Protein AF-A0A3R6M800-F1 (afdb_monomer)

Solvent-accessible surface area (backbone atoms only — not comparable to full-atom values): 11075 Å² total; per-residue (Å²): 132,86,79,85,55,36,30,32,67,35,56,54,91,76,93,76,74,63,44,36,55,72,93,73,75,62,90,79,38,65,80,78,71,42,32,39,72,22,9,75,43,72,65,32,30,38,60,70,35,80,55,33,39,51,25,45,52,44,28,51,75,70,73,41,84,32,56,39,41,34,35,42,47,41,56,89,41,67,43,50,31,83,76,38,43,89,40,28,82,58,20,75,84,31,50,29,26,34,35,58,39,57,55,81,41,77,46,78,48,34,25,36,62,40,79,71,39,73,50,63,55,101,87,52,71,65,34,58,80,44,60,46,74,46,78,46,72,92,81,54,58,64,59,52,55,36,58,76,70,63,51,87,63,51,65,64,51,50,52,50,39,70,72,66,35,48,37,57,46,41,64,74,40,42,70,61,53,50,53,56,50,54,55,51,50,55,52,53,53,49,52,70,75,74,110

Mean predicted aligned error: 5.18 Å

Radius of gyration: 18.48 Å; Cα contacts (8 Å, |Δi|>4): 322; chains: 1; bounding box: 51×35×54 Å

Foldseek 3Di:
DDDQWWKAKALADDPFDFFAQDPDADPQAARPAGWGKTARDPQLNQQRDVLRLVLCVLCVLLVHFDKMKIKTFAADDKAWLVNCCNRHVCCVVSRIITRRGGTPDIDIWMWGWAPWDWDDDPPGDIHGPDTDTHTDPDDRPLVRLCVSVVPPCSPVSVVVCVVQPSSRCSNVCSVVSSVSVVVVVVVVVVVVVPD

pLDDT: mean 91.77, std 9.76, range [41.06, 98.31]

Structure (mmCIF, N/CA/C/O backbone):
data_AF-A0A3R6M800-F1
#
_entry.id   AF-A0A3R6M800-F1
#
loop_
_atom_site.group_PDB
_atom_site.id
_atom_site.type_symbol
_atom_site.label_atom_id
_atom_site.label_alt_id
_atom_site.label_comp_id
_atom_site.label_asym_id
_atom_site.label_entity_id
_atom_site.label_seq_id
_atom_site.pdbx_PDB_ins_code
_atom_site.Cartn_x
_atom_site.Cartn_y
_atom_site.Cartn_z
_atom_site.occupancy
_atom_site.B_iso_or_equiv
_atom_site.auth_seq_id
_atom_site.auth_comp_id
_atom_site.auth_asym_id
_atom_site.auth_atom_id
_atom_site.pdbx_PDB_model_num
ATOM 1 N N . MET A 1 1 ? 15.137 -22.829 -10.183 1.00 41.06 1 MET A N 1
ATOM 2 C CA . MET A 1 1 ? 15.224 -21.427 -9.716 1.00 41.06 1 MET A CA 1
ATOM 3 C C . MET A 1 1 ? 13.840 -21.015 -9.240 1.00 41.06 1 MET A C 1
ATOM 5 O O . MET A 1 1 ? 12.880 -21.340 -9.927 1.00 41.06 1 MET A O 1
ATOM 9 N N . ALA A 1 2 ? 13.704 -20.403 -8.062 1.00 51.28 2 ALA A N 1
ATOM 10 C CA . ALA A 1 2 ? 12.399 -19.924 -7.603 1.00 51.28 2 ALA A CA 1
ATOM 11 C C . ALA A 1 2 ? 11.941 -18.764 -8.502 1.00 51.28 2 ALA A C 1
ATOM 13 O O . ALA A 1 2 ? 12.718 -17.849 -8.759 1.00 51.28 2 ALA A O 1
ATOM 14 N N . GLN A 1 3 ? 10.707 -18.812 -9.001 1.00 66.94 3 GLN A N 1
ATOM 15 C CA . GLN A 1 3 ? 10.138 -17.726 -9.797 1.00 66.94 3 GLN A CA 1
ATOM 16 C C . GLN A 1 3 ? 10.007 -16.469 -8.924 1.00 66.94 3 GLN A C 1
ATOM 18 O O . GLN A 1 3 ? 9.354 -16.510 -7.876 1.00 66.94 3 GLN A O 1
ATOM 23 N N . THR A 1 4 ? 10.630 -15.362 -9.340 1.00 76.50 4 THR A N 1
ATOM 24 C CA . THR A 1 4 ? 10.494 -14.062 -8.668 1.00 76.50 4 THR A CA 1
ATOM 25 C C . THR A 1 4 ? 9.028 -13.647 -8.660 1.00 76.50 4 THR A C 1
ATOM 27 O O . THR A 1 4 ? 8.356 -13.678 -9.691 1.00 76.50 4 THR A O 1
ATOM 30 N N . LYS A 1 5 ? 8.517 -13.283 -7.482 1.00 88.31 5 LYS A N 1
ATOM 31 C CA . LYS A 1 5 ? 7.137 -12.821 -7.308 1.00 88.31 5 LYS A CA 1
ATOM 32 C C . LYS A 1 5 ? 7.109 -11.303 -7.426 1.00 88.31 5 LYS A C 1
ATOM 34 O O . LYS A 1 5 ? 7.906 -10.645 -6.770 1.00 88.31 5 LYS A O 1
ATOM 39 N N . TYR A 1 6 ? 6.171 -10.772 -8.202 1.00 96.31 6 TYR A N 1
ATOM 40 C CA . TYR A 1 6 ? 5.887 -9.341 -8.268 1.00 96.31 6 TYR A CA 1
ATOM 41 C C . TYR A 1 6 ? 4.559 -9.082 -7.577 1.00 96.31 6 TYR A C 1
ATOM 43 O O . TYR A 1 6 ? 3.513 -9.542 -8.032 1.00 96.31 6 TYR A O 1
ATOM 51 N N . ILE A 1 7 ? 4.626 -8.421 -6.430 1.00 97.94 7 ILE A N 1
ATOM 52 C CA . ILE A 1 7 ? 3.504 -8.202 -5.530 1.00 97.94 7 ILE A CA 1
ATOM 53 C C . ILE A 1 7 ? 3.209 -6.709 -5.512 1.00 97.94 7 ILE A C 1
ATOM 55 O O . ILE A 1 7 ? 4.090 -5.911 -5.213 1.00 97.94 7 ILE A O 1
ATOM 59 N N . HIS A 1 8 ? 1.970 -6.341 -5.803 1.00 97.88 8 HIS A N 1
ATOM 60 C CA . HIS A 1 8 ? 1.425 -5.026 -5.483 1.00 97.88 8 HIS A CA 1
ATOM 61 C C . HIS A 1 8 ? 0.526 -5.156 -4.255 1.00 97.88 8 HIS A C 1
ATOM 63 O O . HIS A 1 8 ? -0.187 -6.152 -4.131 1.00 97.88 8 HIS A O 1
ATOM 69 N N . VAL A 1 9 ? 0.515 -4.168 -3.365 1.00 97.69 9 VAL A N 1
ATOM 70 C CA . VAL A 1 9 ? -0.382 -4.164 -2.202 1.00 97.69 9 VAL A CA 1
ATOM 71 C C . VAL A 1 9 ? -1.250 -2.919 -2.189 1.00 97.69 9 VAL A C 1
ATOM 73 O O . VAL A 1 9 ? -0.827 -1.856 -2.633 1.00 97.69 9 VAL A O 1
ATOM 76 N N . SER A 1 10 ? -2.466 -3.059 -1.673 1.00 97.12 10 SER A N 1
ATOM 77 C CA . SER A 1 10 ? -3.418 -1.963 -1.518 1.00 97.12 10 SER A CA 1
ATOM 78 C C . SER A 1 10 ? -4.323 -2.215 -0.312 1.00 97.12 10 SER A C 1
ATOM 80 O O . SER A 1 10 ? -4.607 -3.368 0.022 1.00 97.12 10 SER A O 1
ATOM 82 N N . PHE A 1 11 ? -4.808 -1.145 0.319 1.00 97.44 11 PHE A N 1
ATOM 83 C CA . PHE A 1 11 ? -5.925 -1.221 1.271 1.00 97.44 11 PHE A CA 1
ATOM 84 C C . PHE A 1 11 ? -7.291 -1.137 0.589 1.00 97.44 11 PHE A C 1
ATOM 86 O O . PHE A 1 11 ? -8.294 -1.502 1.194 1.00 97.44 11 PHE A O 1
ATOM 93 N N . ASP A 1 12 ? -7.325 -0.672 -0.658 1.00 96.12 12 ASP A N 1
ATOM 94 C CA . ASP A 1 12 ? -8.504 -0.668 -1.515 1.00 96.12 12 ASP A CA 1
ATOM 95 C C . ASP A 1 12 ? -8.540 -1.939 -2.379 1.00 96.12 12 ASP A C 1
ATOM 97 O O . ASP A 1 12 ? -7.499 -2.418 -2.857 1.00 96.12 12 ASP A O 1
ATOM 101 N N . VAL A 1 13 ? -9.740 -2.462 -2.635 1.00 95.50 13 VAL A N 1
ATOM 102 C CA . VAL A 1 13 ? -9.954 -3.468 -3.682 1.00 95.50 13 VAL A CA 1
ATOM 103 C C . VAL A 1 13 ? -9.747 -2.812 -5.051 1.00 95.50 13 VAL A C 1
ATOM 105 O O . VAL A 1 13 ? -10.320 -1.765 -5.341 1.00 95.50 13 VAL A O 1
ATOM 108 N N . VAL A 1 14 ? -8.903 -3.419 -5.887 1.00 94.69 14 VAL A N 1
ATOM 109 C CA . VAL A 1 14 ? -8.531 -2.910 -7.210 1.00 94.69 14 VAL A CA 1
ATOM 110 C C . VAL A 1 14 ? -9.053 -3.866 -8.272 1.00 94.69 14 VAL A C 1
ATOM 112 O O . VAL A 1 14 ? -8.595 -5.004 -8.365 1.00 94.69 14 VAL A O 1
ATOM 115 N N . ASP A 1 15 ? -9.984 -3.379 -9.091 1.00 90.69 15 ASP A N 1
ATOM 116 C CA . ASP A 1 15 ? -10.624 -4.185 -10.137 1.00 90.69 15 ASP A CA 1
ATOM 117 C C . ASP A 1 15 ? -9.738 -4.340 -11.377 1.00 90.69 15 ASP A C 1
ATOM 119 O O . ASP A 1 15 ? -9.714 -5.388 -12.018 1.00 90.69 15 ASP A O 1
ATOM 123 N N . THR A 1 16 ? -8.992 -3.288 -11.728 1.00 93.00 16 THR A N 1
ATOM 124 C CA . THR A 1 16 ? -8.179 -3.255 -12.949 1.00 93.00 16 THR A CA 1
ATOM 125 C C . THR A 1 16 ? -6.805 -2.665 -12.692 1.00 93.00 16 THR A C 1
ATOM 127 O O . THR A 1 16 ? -6.684 -1.578 -12.119 1.00 93.00 16 THR A O 1
ATOM 130 N N . PHE A 1 17 ? -5.778 -3.329 -13.214 1.00 96.44 17 PHE A N 1
ATOM 131 C CA . PHE A 1 17 ? -4.403 -2.853 -13.175 1.00 96.44 17 PHE A CA 1
ATOM 132 C C . PHE A 1 17 ? -3.977 -2.327 -14.537 1.00 96.44 17 PHE A C 1
ATOM 134 O O . PHE A 1 17 ? -3.952 -3.057 -15.524 1.00 96.44 17 PHE A O 1
ATOM 141 N N . LYS A 1 18 ? -3.601 -1.050 -14.572 1.00 96.38 18 LYS A N 1
ATOM 142 C CA . LYS A 1 18 ? -2.925 -0.436 -15.711 1.00 96.38 18 LYS A CA 1
ATOM 143 C C . LYS A 1 18 ? -1.787 0.454 -15.213 1.00 96.38 18 LYS A C 1
ATOM 145 O O . LYS A 1 18 ? -1.995 1.175 -14.230 1.00 9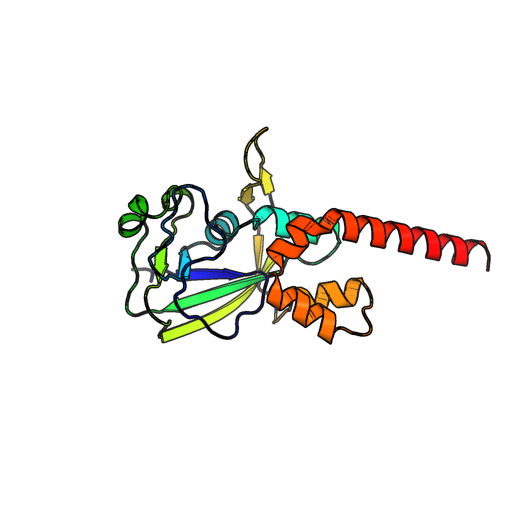6.38 18 LYS A O 1
ATOM 150 N N . PRO A 1 19 ? -0.616 0.427 -15.868 1.00 97.19 19 PRO A N 1
ATOM 151 C CA . PRO A 1 19 ? 0.458 1.366 -15.584 1.00 97.19 19 PRO A CA 1
ATOM 152 C C . PRO A 1 19 ? -0.045 2.809 -15.638 1.00 97.19 19 PRO A C 1
ATOM 154 O O . PRO A 1 19 ? -0.762 3.205 -16.558 1.00 97.19 19 PRO A O 1
ATOM 157 N N . ARG A 1 20 ? 0.297 3.589 -14.614 1.00 96.25 20 ARG A N 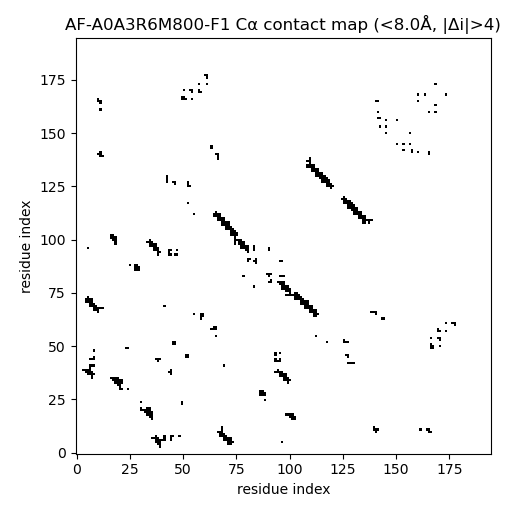1
ATOM 158 C CA . ARG A 1 20 ? -0.096 4.995 -14.475 1.00 96.25 20 ARG A CA 1
ATOM 159 C C . ARG A 1 20 ? 1.034 5.780 -13.831 1.00 96.25 20 ARG A C 1
ATOM 161 O O . ARG A 1 20 ? 1.830 5.209 -13.094 1.00 96.25 20 ARG A O 1
ATOM 168 N N . VAL A 1 21 ? 1.093 7.083 -14.072 1.00 95.44 21 VAL A N 1
ATOM 169 C CA . VAL A 1 21 ? 1.944 7.949 -13.251 1.00 95.44 21 VAL A CA 1
ATOM 170 C C . VAL A 1 21 ? 1.324 7.993 -11.843 1.00 95.44 21 VAL A C 1
ATOM 172 O O . VAL A 1 21 ? 0.138 8.339 -11.729 1.00 95.44 21 VAL A O 1
ATOM 175 N N . PRO A 1 22 ? 2.041 7.585 -10.775 1.00 90.56 22 PRO A N 1
ATOM 176 C CA . PRO A 1 22 ? 1.514 7.633 -9.412 1.00 90.56 22 PRO A CA 1
ATOM 177 C C . PRO A 1 22 ? 1.120 9.061 -9.040 1.00 90.56 22 PRO A C 1
ATOM 179 O O . PRO A 1 22 ? 1.820 9.995 -9.399 1.00 90.56 22 PRO A O 1
ATOM 182 N N . LYS A 1 23 ? 0.004 9.263 -8.331 1.00 87.31 23 LYS A N 1
ATOM 183 C CA . LYS A 1 23 ? -0.442 10.614 -7.924 1.00 87.31 23 LYS A CA 1
ATOM 184 C C . LYS A 1 23 ? 0.266 11.137 -6.675 1.00 87.31 23 LYS A C 1
ATOM 186 O O . LYS A 1 23 ? 0.368 12.345 -6.504 1.00 87.31 23 LYS A O 1
ATOM 191 N N . SER A 1 24 ? 0.700 10.220 -5.819 1.00 84.94 24 SER A N 1
ATOM 192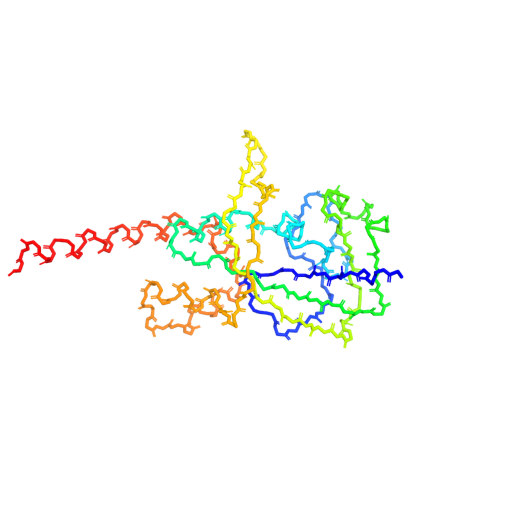 C CA . SER A 1 24 ? 1.497 10.485 -4.626 1.00 84.94 24 SER A CA 1
ATOM 193 C C . SER A 1 24 ? 2.854 9.840 -4.851 1.00 84.94 24 SER A C 1
ATOM 195 O O . SER A 1 24 ? 2.891 8.687 -5.280 1.00 84.94 24 SER A O 1
ATOM 197 N N . ARG A 1 25 ? 3.917 10.599 -4.611 1.00 87.88 25 ARG A N 1
ATOM 198 C CA . ARG A 1 25 ? 5.306 10.243 -4.897 1.00 87.88 25 ARG A CA 1
ATOM 199 C C . ARG A 1 25 ? 6.197 10.864 -3.832 1.00 87.88 25 ARG A C 1
ATOM 201 O O . ARG A 1 25 ? 5.806 11.885 -3.254 1.00 87.88 25 ARG A O 1
ATOM 208 N N . ILE A 1 26 ? 7.357 10.273 -3.582 1.00 86.62 26 ILE A N 1
ATOM 209 C CA . ILE A 1 26 ? 8.370 10.926 -2.747 1.00 86.62 26 ILE A CA 1
ATOM 210 C C . ILE A 1 26 ? 9.069 12.040 -3.533 1.00 86.62 26 ILE A C 1
ATOM 212 O O . ILE A 1 26 ? 9.033 12.081 -4.765 1.00 86.62 26 ILE A O 1
ATOM 216 N N . GLU A 1 27 ? 9.695 12.974 -2.822 1.00 88.75 27 GLU A N 1
ATOM 217 C CA . GLU A 1 27 ? 10.511 14.005 -3.462 1.00 88.75 27 GLU A CA 1
ATOM 218 C C . GLU A 1 27 ? 11.655 13.357 -4.259 1.00 88.75 27 GLU A C 1
ATOM 220 O O . GLU A 1 27 ? 12.348 12.474 -3.757 1.00 88.75 27 GLU A O 1
ATOM 225 N N . GLY A 1 28 ? 11.831 13.781 -5.513 1.00 90.38 28 GLY A N 1
ATOM 226 C CA . GLY A 1 28 ? 12.843 13.235 -6.423 1.00 90.38 28 GLY A CA 1
ATOM 227 C C . GLY A 1 28 ? 12.438 11.959 -7.170 1.00 90.38 28 GLY A C 1
ATOM 228 O O . GLY A 1 28 ? 13.212 11.485 -7.996 1.00 90.38 28 GLY A O 1
ATOM 229 N N . GLU A 1 29 ? 11.247 11.407 -6.927 1.00 92.19 29 GLU A N 1
ATOM 230 C CA . GLU A 1 29 ? 10.709 10.298 -7.722 1.00 92.19 29 GLU A CA 1
ATOM 231 C C . GLU A 1 29 ? 10.185 10.788 -9.084 1.00 92.19 29 GLU A C 1
ATOM 233 O O . GLU A 1 29 ? 9.476 11.795 -9.161 1.00 92.19 29 GLU A O 1
ATOM 238 N N . ASP A 1 30 ? 10.485 10.045 -10.155 1.00 94.56 30 ASP A N 1
ATOM 239 C CA . ASP A 1 30 ? 10.044 10.342 -11.521 1.00 94.56 30 ASP A CA 1
ATOM 240 C C . ASP A 1 30 ? 8.523 10.528 -11.602 1.00 94.56 30 ASP A C 1
ATOM 242 O O . ASP A 1 30 ? 7.743 9.712 -11.106 1.00 94.56 30 ASP A O 1
ATOM 246 N N . ASP A 1 31 ? 8.077 11.565 -12.300 1.00 94.88 31 ASP A N 1
ATOM 247 C CA . ASP A 1 31 ? 6.665 11.897 -12.456 1.00 94.88 31 ASP A CA 1
ATOM 248 C C . ASP A 1 31 ? 6.153 11.769 -13.894 1.00 94.88 31 ASP A C 1
ATOM 250 O O . ASP A 1 31 ? 5.046 12.217 -14.199 1.00 94.88 31 ASP A O 1
ATOM 254 N N . THR A 1 32 ? 6.912 11.107 -14.769 1.00 96.25 32 THR A N 1
ATOM 255 C CA . THR A 1 32 ? 6.592 11.032 -16.200 1.00 96.25 32 THR A CA 1
ATOM 256 C C . THR A 1 32 ? 6.277 9.618 -16.676 1.00 96.25 32 THR A C 1
ATOM 258 O O . THR A 1 32 ? 5.444 9.433 -17.566 1.00 96.25 32 THR A O 1
ATOM 261 N N . ILE A 1 33 ? 6.877 8.593 -16.070 1.00 97.06 33 ILE A N 1
ATOM 262 C CA . ILE A 1 33 ? 6.889 7.233 -16.601 1.00 97.06 33 ILE A CA 1
ATOM 263 C C . ILE A 1 33 ? 5.746 6.404 -15.966 1.00 97.06 33 ILE A C 1
ATOM 265 O O . ILE A 1 33 ? 5.796 6.117 -14.770 1.00 97.06 33 ILE A O 1
ATOM 269 N N . PRO A 1 34 ? 4.716 5.928 -16.706 1.00 97.62 34 PRO A N 1
ATOM 270 C CA . PRO A 1 34 ? 3.552 5.252 -16.105 1.00 97.62 34 PRO A CA 1
ATOM 271 C C . PRO A 1 34 ? 3.851 3.826 -15.630 1.00 97.62 34 PRO A C 1
ATOM 273 O O . PRO A 1 34 ? 4.170 3.005 -16.476 1.00 97.62 34 PRO A O 1
ATOM 276 N N . ARG A 1 35 ? 3.725 3.489 -14.339 1.00 97.19 35 ARG A N 1
ATOM 277 C CA . ARG A 1 35 ? 4.073 2.160 -13.780 1.00 97.19 35 ARG A CA 1
ATOM 278 C C . ARG A 1 35 ? 3.002 1.573 -12.861 1.00 97.19 35 ARG A C 1
ATOM 280 O O . ARG A 1 35 ? 2.056 2.253 -12.464 1.00 97.19 35 ARG A O 1
ATOM 287 N N . ILE A 1 36 ? 3.175 0.302 -12.510 1.00 97.31 36 ILE A N 1
ATOM 288 C CA . ILE A 1 36 ? 2.642 -0.292 -11.280 1.00 97.31 36 ILE A CA 1
ATOM 289 C C . ILE A 1 36 ? 3.847 -0.673 -10.416 1.00 97.31 36 ILE A C 1
ATOM 291 O O . ILE A 1 36 ? 4.677 -1.480 -10.840 1.00 97.31 36 ILE A O 1
ATOM 295 N N . CYS A 1 37 ? 3.939 -0.085 -9.225 1.00 96.56 37 CYS A N 1
ATOM 296 C CA . CYS A 1 37 ? 4.988 -0.387 -8.255 1.00 96.56 37 CYS A CA 1
ATOM 297 C C . CYS A 1 37 ? 4.723 -1.755 -7.621 1.00 96.56 37 CYS A C 1
ATOM 299 O O . CYS A 1 37 ? 3.611 -2.026 -7.148 1.00 96.56 37 CYS A O 1
ATOM 301 N N . VAL A 1 38 ? 5.737 -2.614 -7.639 1.00 97.25 38 VAL A N 1
ATOM 302 C CA . VAL A 1 38 ? 5.700 -3.972 -7.094 1.00 97.25 38 VAL A CA 1
ATOM 303 C C . VAL A 1 38 ? 6.984 -4.271 -6.327 1.00 97.25 38 VAL A C 1
ATOM 305 O O . VAL A 1 38 ? 8.021 -3.679 -6.595 1.00 97.25 38 VAL A O 1
ATOM 308 N N . SER A 1 39 ? 6.943 -5.232 -5.413 1.00 97.19 39 SER A N 1
ATOM 309 C CA . SER A 1 39 ? 8.140 -5.811 -4.789 1.00 97.19 39 SER A CA 1
ATOM 310 C C . SER A 1 39 ? 7.943 -7.319 -4.594 1.00 97.19 39 SER A C 1
ATOM 312 O O . SER A 1 39 ? 6.885 -7.867 -4.907 1.00 97.19 39 SER A O 1
ATOM 314 N N . ASN A 1 40 ? 8.961 -8.032 -4.120 1.00 95.56 40 ASN A N 1
ATOM 315 C CA . ASN A 1 40 ? 8.900 -9.480 -3.899 1.00 95.56 40 ASN A CA 1
ATOM 316 C C . ASN A 1 40 ? 8.449 -9.873 -2.481 1.00 95.56 40 ASN A C 1
ATOM 318 O O . ASN A 1 40 ? 8.210 -11.057 -2.214 1.00 95.56 40 ASN A O 1
ATOM 322 N N . ARG A 1 41 ? 8.285 -8.894 -1.582 1.00 96.00 41 ARG A N 1
ATOM 323 C CA . ARG A 1 41 ? 7.860 -9.079 -0.188 1.00 96.00 41 ARG A CA 1
ATOM 324 C C . ARG A 1 41 ? 6.729 -8.117 0.161 1.00 96.00 41 ARG A C 1
ATOM 326 O O . ARG A 1 41 ? 6.829 -6.919 -0.076 1.00 96.00 41 ARG A O 1
ATOM 333 N N . ILE A 1 42 ? 5.675 -8.638 0.797 1.00 97.50 42 ILE A N 1
ATOM 334 C CA . ILE A 1 42 ? 4.518 -7.835 1.245 1.00 97.50 42 ILE A CA 1
ATOM 335 C C . ILE A 1 42 ? 4.966 -6.718 2.198 1.00 97.50 42 ILE A C 1
ATOM 337 O O . ILE A 1 42 ? 4.505 -5.592 2.062 1.00 97.50 42 ILE A O 1
ATOM 341 N N . LEU A 1 43 ? 5.886 -7.018 3.122 1.00 97.25 43 LEU A N 1
ATOM 342 C CA . LEU A 1 43 ? 6.443 -6.039 4.060 1.00 97.25 43 LEU A CA 1
ATOM 343 C C . LEU A 1 43 ? 7.053 -4.830 3.337 1.00 97.25 43 LEU A C 1
ATOM 345 O O . LEU A 1 43 ? 6.791 -3.689 3.707 1.00 97.25 43 LEU A O 1
ATOM 349 N N . ASP A 1 44 ? 7.831 -5.089 2.289 1.00 97.06 44 ASP A N 1
ATOM 350 C CA . ASP A 1 44 ? 8.510 -4.038 1.538 1.00 97.06 44 ASP A CA 1
ATOM 351 C C . ASP A 1 44 ? 7.498 -3.238 0.703 1.00 97.06 44 ASP A C 1
ATOM 353 O O . ASP A 1 44 ? 7.545 -2.012 0.690 1.00 97.06 44 ASP A O 1
ATOM 357 N N . CYS A 1 45 ? 6.491 -3.910 0.129 1.00 97.25 45 CYS A N 1
ATOM 358 C CA . CYS A 1 45 ? 5.377 -3.237 -0.545 1.00 97.25 45 CYS A CA 1
ATOM 359 C C . CYS A 1 45 ? 4.605 -2.298 0.400 1.00 97.25 45 CYS A C 1
ATOM 361 O O . CYS A 1 45 ? 4.202 -1.213 -0.003 1.00 97.25 45 CYS A O 1
ATOM 363 N N . VAL A 1 46 ? 4.375 -2.715 1.652 1.00 97.38 46 VAL A N 1
ATOM 364 C CA . VAL A 1 46 ? 3.679 -1.893 2.655 1.00 97.38 46 VAL A CA 1
ATOM 365 C C . VAL A 1 46 ? 4.498 -0.658 3.012 1.00 97.38 46 VAL A C 1
ATOM 367 O O . VAL A 1 46 ? 3.924 0.419 3.118 1.00 97.38 46 VAL A O 1
ATOM 370 N N . ASN A 1 47 ? 5.814 -0.795 3.186 1.00 95.50 47 ASN A N 1
ATOM 371 C CA . ASN A 1 47 ? 6.679 0.336 3.523 1.00 95.50 47 ASN A CA 1
ATOM 372 C C . ASN A 1 47 ? 6.883 1.315 2.355 1.00 95.50 47 ASN A C 1
ATOM 374 O O . ASN A 1 47 ? 7.027 2.505 2.608 1.00 95.50 47 ASN A O 1
ATOM 378 N N . ALA A 1 48 ? 6.868 0.835 1.108 1.00 92.19 48 ALA A N 1
ATOM 379 C CA . ALA A 1 48 ? 6.926 1.686 -0.086 1.00 92.19 48 ALA A CA 1
ATOM 380 C C . ALA A 1 48 ? 5.585 2.384 -0.394 1.00 92.19 48 ALA A C 1
ATOM 382 O O . ALA A 1 48 ? 5.531 3.370 -1.125 1.00 92.19 48 ALA A O 1
ATOM 383 N N . MET A 1 49 ? 4.470 1.875 0.139 1.00 92.12 49 MET A N 1
ATOM 384 C CA . MET A 1 49 ? 3.155 2.472 -0.076 1.00 92.12 49 MET A CA 1
ATOM 385 C C . MET A 1 49 ? 3.012 3.785 0.717 1.00 92.12 49 MET A C 1
ATOM 387 O O . MET A 1 49 ? 3.270 3.797 1.924 1.00 92.12 49 MET A O 1
ATOM 391 N N . PRO A 1 50 ? 2.499 4.868 0.098 1.00 89.31 50 PRO A N 1
ATOM 392 C CA . PRO A 1 50 ? 2.215 6.110 0.809 1.00 89.31 50 PRO A CA 1
ATOM 393 C C . PRO A 1 50 ? 1.315 5.883 2.030 1.00 89.31 50 PRO A C 1
ATOM 395 O O . PRO A 1 50 ? 0.205 5.361 1.900 1.00 89.31 50 PRO A O 1
ATOM 398 N N . SER A 1 51 ? 1.800 6.291 3.207 1.00 92.44 51 SER A N 1
ATOM 399 C CA . SER A 1 51 ? 1.118 6.135 4.502 1.00 92.44 51 SER A CA 1
ATOM 400 C C . SER A 1 51 ? 0.775 4.682 4.872 1.00 92.44 51 SER A C 1
ATOM 402 O O . SER A 1 51 ? -0.198 4.430 5.592 1.00 92.44 51 SER A O 1
ATOM 404 N N . GLY A 1 52 ? 1.516 3.704 4.341 1.00 96.06 52 GLY A N 1
ATOM 405 C CA . GLY A 1 52 ? 1.228 2.284 4.522 1.00 96.06 52 GLY A CA 1
ATOM 406 C C . GLY A 1 52 ? 1.263 1.835 5.986 1.00 96.06 52 GLY A C 1
ATOM 407 O O . GLY A 1 52 ? 0.231 1.386 6.499 1.00 96.06 52 GLY A O 1
ATOM 408 N N . PRO A 1 53 ? 2.406 1.970 6.685 1.00 97.06 53 PRO A N 1
ATOM 409 C CA . PRO A 1 53 ? 2.516 1.631 8.102 1.00 97.06 53 PRO A CA 1
ATOM 410 C C . PRO A 1 53 ? 1.525 2.404 8.981 1.00 97.06 53 PRO A C 1
ATOM 412 O O . PRO A 1 53 ? 0.896 1.815 9.861 1.00 97.06 53 PRO A O 1
ATOM 415 N N . GLU A 1 54 ? 1.323 3.696 8.716 1.00 97.06 54 GLU A N 1
ATOM 416 C CA . GLU A 1 54 ? 0.403 4.545 9.477 1.00 97.06 54 GLU A CA 1
ATOM 417 C C . GLU A 1 54 ? -1.051 4.101 9.320 1.00 97.06 54 GLU A C 1
ATOM 419 O O . GLU A 1 54 ? -1.815 4.135 10.283 1.00 97.06 54 GLU A O 1
ATOM 424 N N . THR A 1 55 ? -1.434 3.624 8.134 1.00 97.88 55 THR A N 1
ATOM 425 C CA . THR A 1 55 ? -2.774 3.077 7.899 1.00 97.88 55 THR A CA 1
ATOM 426 C C . THR A 1 55 ? -3.003 1.809 8.718 1.00 97.88 55 THR A C 1
ATOM 428 O O . THR A 1 55 ? -4.059 1.674 9.333 1.00 97.88 55 THR A O 1
ATOM 431 N N . ILE A 1 56 ? -2.018 0.904 8.795 1.00 98.31 56 ILE A N 1
ATOM 432 C CA . ILE A 1 56 ? -2.116 -0.303 9.639 1.00 98.31 56 ILE A CA 1
ATOM 433 C C . ILE A 1 56 ? -2.297 0.101 11.102 1.00 98.31 56 ILE A C 1
ATOM 435 O O . ILE A 1 56 ? -3.198 -0.411 11.766 1.00 98.31 56 ILE A O 1
ATOM 439 N N . GLN A 1 57 ? -1.478 1.037 11.589 1.00 97.12 57 GLN A N 1
ATOM 440 C CA . GLN A 1 57 ? -1.564 1.526 12.962 1.00 97.12 57 GLN A CA 1
ATOM 441 C C . GLN A 1 57 ? -2.938 2.153 13.252 1.00 97.12 57 GLN A C 1
ATOM 443 O O . GLN A 1 57 ? -3.561 1.816 14.257 1.00 97.12 57 GLN A O 1
ATOM 448 N N . ALA A 1 58 ? -3.448 2.997 12.351 1.00 97.50 58 ALA A N 1
ATOM 449 C CA . ALA A 1 58 ? -4.758 3.627 12.492 1.00 97.50 58 ALA A CA 1
ATOM 450 C C . ALA A 1 58 ? -5.898 2.596 12.521 1.00 97.50 58 ALA A C 1
ATOM 452 O O . ALA A 1 58 ? -6.805 2.694 13.344 1.00 97.50 58 ALA A O 1
ATOM 453 N N . MET A 1 59 ? -5.843 1.571 11.665 1.00 97.75 59 MET A N 1
ATOM 454 C CA . MET A 1 59 ? -6.827 0.485 11.683 1.00 97.75 59 MET A CA 1
ATOM 455 C C . MET A 1 59 ? -6.820 -0.258 13.024 1.00 97.75 59 MET A C 1
ATOM 457 O O . MET A 1 59 ? -7.888 -0.502 13.577 1.00 97.75 59 MET A O 1
ATOM 461 N N . GLN A 1 60 ? -5.639 -0.562 13.576 1.00 95.88 60 GLN A N 1
ATOM 462 C CA . GLN A 1 60 ? -5.534 -1.214 14.885 1.00 95.88 60 GLN A CA 1
ATOM 463 C C . GLN A 1 60 ? -6.091 -0.350 16.019 1.00 95.88 60 GLN A C 1
ATOM 465 O O . GLN A 1 60 ? -6.796 -0.871 16.879 1.00 95.88 60 GLN A O 1
ATOM 470 N N . GLN A 1 61 ? -5.813 0.955 16.005 1.00 95.81 61 GLN A N 1
ATOM 471 C CA . GLN A 1 61 ? -6.334 1.901 16.999 1.00 95.81 61 GLN A CA 1
ATOM 472 C C . GLN A 1 61 ? -7.865 1.995 16.962 1.00 95.81 61 GLN A C 1
ATOM 474 O O . GLN A 1 61 ? -8.494 2.106 18.006 1.00 95.81 61 GLN A O 1
ATOM 479 N N . LEU A 1 62 ? -8.467 1.877 15.776 1.00 96.25 62 LEU A N 1
ATOM 480 C CA . LEU A 1 62 ? -9.923 1.858 15.591 1.00 96.25 62 LEU A CA 1
ATOM 481 C C . LEU A 1 62 ? -10.564 0.483 15.858 1.00 96.25 62 LEU A C 1
ATOM 483 O O . LEU A 1 62 ? -11.760 0.312 15.632 1.00 96.25 62 LEU A O 1
ATOM 487 N N . GLY A 1 63 ? -9.786 -0.521 16.276 1.00 95.38 63 GLY A N 1
ATOM 488 C CA . GLY A 1 63 ? -10.279 -1.886 16.484 1.00 95.38 63 GLY A CA 1
ATOM 489 C C . GLY A 1 63 ? -10.639 -2.629 15.190 1.00 95.38 63 GLY A C 1
ATOM 490 O O . GLY A 1 63 ? -11.302 -3.667 15.232 1.00 95.38 63 GLY A O 1
ATOM 491 N N . LEU A 1 64 ? -10.206 -2.131 14.029 1.00 96.44 64 LEU A N 1
ATOM 492 C CA . LEU A 1 64 ? -10.428 -2.770 12.734 1.00 96.44 64 LEU A CA 1
ATOM 493 C C . LEU A 1 64 ? -9.326 -3.795 12.430 1.00 96.44 64 LEU A C 1
ATOM 495 O O . LEU A 1 64 ? -8.143 -3.545 12.681 1.00 96.44 64 LEU A O 1
ATOM 499 N N . PRO A 1 65 ? -9.658 -4.943 11.810 1.00 96.25 65 PRO A N 1
ATOM 500 C CA . PRO A 1 65 ? -8.634 -5.836 11.290 1.00 96.25 65 PRO A CA 1
ATOM 501 C C . PRO A 1 65 ? -7.897 -5.149 10.133 1.00 96.25 65 PRO A C 1
ATOM 503 O O . PRO A 1 65 ? -8.508 -4.800 9.127 1.00 96.25 65 PRO A O 1
ATOM 506 N N . ALA A 1 66 ? -6.577 -4.998 10.248 1.00 97.00 66 ALA A N 1
ATOM 507 C CA . ALA A 1 66 ? -5.746 -4.455 9.178 1.00 97.00 66 ALA A CA 1
ATOM 508 C C . ALA A 1 66 ? -5.598 -5.471 8.033 1.00 97.00 66 ALA A C 1
ATOM 510 O O . ALA A 1 66 ? -4.764 -6.376 8.114 1.00 97.00 66 ALA A O 1
ATOM 511 N N . ILE A 1 67 ? -6.425 -5.356 6.988 1.00 97.88 67 ILE A N 1
ATOM 512 C CA . ILE A 1 67 ? -6.351 -6.217 5.800 1.00 97.88 67 ILE A CA 1
ATOM 513 C C . ILE A 1 67 ? -5.545 -5.535 4.696 1.00 97.88 67 ILE A C 1
ATOM 515 O O . ILE A 1 67 ? -5.816 -4.399 4.320 1.00 97.88 67 ILE A O 1
ATOM 519 N N . ILE A 1 68 ? -4.591 -6.270 4.134 1.00 98.06 68 ILE A N 1
ATOM 520 C CA . ILE A 1 68 ? -3.848 -5.912 2.929 1.00 98.06 68 ILE A CA 1
ATOM 521 C C . ILE A 1 68 ? -4.319 -6.799 1.777 1.00 98.06 68 ILE A C 1
ATOM 523 O O . ILE A 1 68 ? -4.277 -8.029 1.879 1.00 98.06 68 ILE A O 1
ATOM 527 N N . HIS A 1 69 ? -4.710 -6.182 0.663 1.00 98.25 69 HIS A N 1
ATOM 528 C CA . HIS A 1 69 ? -4.966 -6.870 -0.600 1.00 98.25 69 HIS A CA 1
ATOM 529 C C . HIS A 1 69 ? -3.650 -6.997 -1.364 1.00 98.25 69 HIS A C 1
ATOM 531 O O . HIS A 1 69 ? -3.133 -6.002 -1.872 1.00 98.25 69 HIS A O 1
ATOM 537 N N . ALA A 1 70 ? -3.091 -8.206 -1.428 1.00 98.00 70 ALA A N 1
ATOM 538 C CA . ALA A 1 70 ? -1.862 -8.484 -2.161 1.00 98.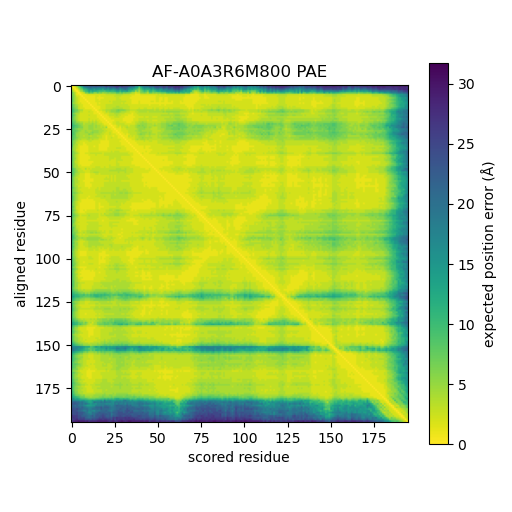00 70 ALA A CA 1
ATOM 539 C C . ALA A 1 70 ? -2.186 -9.073 -3.539 1.00 98.00 70 ALA A C 1
ATOM 541 O O . ALA A 1 70 ? -2.836 -10.112 -3.649 1.00 98.00 70 ALA A O 1
ATOM 542 N N . TYR A 1 71 ? -1.699 -8.428 -4.591 1.00 98.19 71 TYR A N 1
ATOM 543 C CA . TYR A 1 71 ? -1.907 -8.801 -5.984 1.00 98.19 71 TYR A CA 1
ATOM 544 C C . TYR A 1 71 ? -0.597 -9.324 -6.561 1.00 98.19 71 TYR A C 1
ATOM 546 O O . TYR A 1 71 ? 0.355 -8.572 -6.759 1.00 98.19 71 TYR A O 1
ATOM 554 N N . TYR A 1 72 ? -0.555 -10.626 -6.820 1.00 97.44 72 TYR A N 1
ATOM 555 C CA . TYR A 1 72 ? 0.566 -11.309 -7.449 1.00 97.44 72 TYR A CA 1
ATOM 556 C C . TYR A 1 72 ? 0.421 -11.198 -8.962 1.00 97.44 72 TYR A C 1
ATOM 558 O O . TYR A 1 72 ? -0.589 -11.634 -9.516 1.00 97.44 72 TYR A O 1
ATOM 566 N N . MET A 1 73 ? 1.416 -10.608 -9.617 1.00 96.19 73 MET A N 1
ATOM 567 C CA . MET A 1 73 ? 1.337 -10.212 -11.018 1.00 96.19 73 MET A CA 1
ATOM 568 C C . MET A 1 73 ? 2.339 -10.960 -11.890 1.00 96.19 73 MET A C 1
ATOM 570 O O . MET A 1 73 ? 3.476 -11.221 -11.491 1.00 96.19 73 MET A O 1
ATOM 574 N N . GLN A 1 74 ? 1.914 -11.238 -13.118 1.00 95.31 74 GLN A N 1
ATOM 575 C CA . GLN A 1 74 ? 2.782 -11.562 -14.244 1.00 95.31 74 GLN A CA 1
ATOM 576 C C . GLN A 1 74 ? 2.574 -10.506 -15.327 1.00 95.31 74 GLN A C 1
ATOM 578 O O . GLN A 1 74 ? 1.445 -10.082 -15.572 1.00 95.31 74 GLN A O 1
ATOM 583 N N . ALA A 1 75 ? 3.656 -10.064 -15.959 1.00 94.81 75 ALA A N 1
ATOM 584 C CA . ALA A 1 75 ? 3.626 -9.044 -16.997 1.00 94.81 75 ALA A CA 1
ATOM 585 C C . ALA A 1 75 ? 4.739 -9.289 -18.019 1.00 94.81 75 ALA A C 1
ATOM 587 O O . ALA A 1 75 ? 5.716 -9.974 -17.721 1.00 94.81 75 ALA A O 1
ATOM 588 N N . GLN A 1 76 ? 4.571 -8.729 -19.217 1.00 93.75 76 GLN A N 1
ATOM 589 C CA . GLN A 1 76 ? 5.551 -8.841 -20.299 1.00 93.75 76 GLN A CA 1
ATOM 590 C C . GLN A 1 76 ? 6.773 -7.960 -20.045 1.00 93.75 76 GLN A C 1
ATOM 592 O O . GLN A 1 76 ? 7.899 -8.408 -20.237 1.00 93.75 76 GLN A O 1
ATOM 597 N N . GLU A 1 77 ? 6.552 -6.725 -19.590 1.00 96.56 77 GLU A N 1
ATOM 598 C CA . GLU A 1 77 ? 7.626 -5.770 -19.346 1.00 96.56 77 GLU A CA 1
ATOM 599 C C . GLU A 1 77 ? 7.718 -5.420 -17.860 1.00 96.56 77 GLU A C 1
ATOM 601 O O . GLU A 1 77 ? 6.799 -4.842 -17.262 1.00 96.56 77 GLU A O 1
ATOM 606 N N . ILE A 1 78 ? 8.858 -5.782 -17.272 1.00 96.31 78 ILE A N 1
ATOM 607 C CA . ILE A 1 78 ? 9.198 -5.512 -15.881 1.00 96.31 78 ILE A CA 1
ATOM 608 C C . ILE A 1 78 ? 10.583 -4.886 -15.833 1.00 96.31 78 ILE A C 1
ATOM 610 O O . ILE A 1 78 ? 11.560 -5.476 -16.293 1.00 96.31 78 ILE A O 1
ATOM 614 N N . TRP A 1 79 ? 10.668 -3.709 -15.229 1.00 97.06 79 TRP A N 1
ATOM 615 C CA . TRP A 1 79 ? 11.935 -3.094 -14.865 1.00 97.06 79 TRP A CA 1
ATOM 616 C C . TRP A 1 79 ? 12.226 -3.474 -13.420 1.00 97.06 79 TRP A C 1
ATOM 618 O O . TRP A 1 79 ? 11.444 -3.175 -12.518 1.00 97.06 79 TRP A O 1
ATOM 628 N N . ASN A 1 80 ? 13.315 -4.207 -13.210 1.00 96.06 80 ASN A N 1
ATOM 629 C CA . ASN A 1 80 ? 13.728 -4.618 -11.873 1.00 96.06 80 ASN A CA 1
ATOM 630 C C . ASN A 1 80 ? 14.249 -3.420 -11.060 1.00 96.06 80 ASN A C 1
ATOM 632 O O . ASN A 1 80 ? 14.420 -2.324 -11.592 1.00 96.06 80 ASN A O 1
ATOM 636 N N . THR A 1 81 ? 14.537 -3.650 -9.780 1.00 96.12 81 THR A N 1
ATOM 637 C CA . THR A 1 81 ? 15.050 -2.618 -8.870 1.00 96.12 81 THR A CA 1
ATOM 638 C C . THR A 1 81 ? 16.239 -1.863 -9.437 1.00 96.12 81 THR A C 1
ATOM 640 O O . THR A 1 81 ? 16.219 -0.638 -9.451 1.00 96.12 81 THR A O 1
ATOM 643 N N . GLU A 1 82 ? 17.228 -2.570 -9.980 1.00 95.75 82 GLU A N 1
ATOM 644 C CA . GLU A 1 82 ? 18.439 -1.952 -10.525 1.00 95.75 82 GLU A CA 1
ATOM 645 C C . GLU A 1 82 ? 18.159 -1.046 -11.730 1.00 95.75 82 GLU A C 1
ATOM 647 O O . GLU A 1 82 ? 18.793 -0.005 -11.871 1.00 95.75 82 GLU A O 1
ATOM 652 N N . ALA A 1 83 ? 17.168 -1.379 -12.558 1.00 96.31 83 ALA A N 1
ATOM 653 C CA . ALA A 1 83 ? 16.763 -0.541 -13.683 1.00 96.31 83 ALA A CA 1
ATOM 654 C C . ALA A 1 83 ? 16.046 0.753 -13.252 1.00 96.31 83 ALA A C 1
ATOM 656 O O . ALA A 1 83 ? 15.998 1.704 -14.035 1.00 96.31 83 ALA A O 1
ATOM 657 N N . ILE A 1 84 ? 15.486 0.802 -12.034 1.00 96.44 84 ILE A N 1
ATOM 658 C CA . ILE A 1 84 ? 14.660 1.930 -11.578 1.00 96.44 84 ILE A CA 1
ATOM 659 C C . ILE A 1 84 ? 15.301 2.818 -10.509 1.00 96.44 84 ILE A C 1
ATOM 661 O O . ILE A 1 84 ? 14.724 3.849 -10.175 1.00 96.44 84 ILE A O 1
ATOM 665 N N . ILE A 1 85 ? 16.491 2.481 -9.999 1.00 95.50 85 ILE A N 1
ATOM 666 C CA . ILE A 1 85 ? 17.147 3.246 -8.916 1.00 95.50 85 ILE A CA 1
ATOM 667 C C . ILE A 1 85 ? 17.382 4.723 -9.255 1.00 95.50 85 ILE A C 1
ATOM 669 O O . ILE A 1 85 ? 17.443 5.559 -8.363 1.00 95.50 85 ILE A O 1
ATOM 673 N N . GLN A 1 86 ? 17.513 5.048 -10.543 1.00 95.12 86 GLN A N 1
ATOM 674 C CA . GLN A 1 86 ? 17.679 6.424 -11.019 1.00 95.12 86 GLN A CA 1
ATOM 675 C C . GLN A 1 86 ? 16.366 7.221 -11.045 1.00 95.12 86 GLN A C 1
ATOM 677 O O . GLN A 1 86 ? 16.399 8.440 -11.165 1.00 95.12 86 GLN A O 1
ATOM 682 N N . TYR A 1 87 ? 15.221 6.540 -10.960 1.00 95.75 87 TYR A N 1
ATOM 683 C CA . TYR A 1 87 ? 13.888 7.139 -11.025 1.00 95.75 87 TYR A CA 1
ATOM 684 C C . TYR A 1 87 ? 13.168 7.152 -9.675 1.00 95.75 87 TYR A C 1
ATOM 686 O O . TYR A 1 87 ? 12.198 7.887 -9.518 1.00 95.75 87 TYR A O 1
ATOM 694 N N . VAL A 1 88 ? 13.595 6.324 -8.719 1.00 92.69 88 VAL A N 1
ATOM 695 C CA . VAL A 1 88 ? 12.956 6.178 -7.407 1.00 92.69 88 VAL A CA 1
ATOM 696 C C . VAL A 1 88 ? 14.042 6.179 -6.328 1.00 92.69 88 VAL A C 1
ATOM 698 O O . VAL A 1 88 ? 14.761 5.182 -6.197 1.00 92.69 88 VAL A O 1
ATOM 701 N N . PRO A 1 89 ? 14.179 7.271 -5.553 1.00 90.50 89 PRO A N 1
ATOM 702 C CA . PRO A 1 89 ? 15.253 7.424 -4.569 1.00 90.50 89 PRO A CA 1
ATOM 703 C C . PRO A 1 89 ? 15.374 6.282 -3.547 1.00 90.50 89 PRO A C 1
ATOM 705 O O . PRO A 1 89 ? 16.477 5.960 -3.106 1.00 90.50 89 PRO A O 1
ATOM 708 N N . ASP A 1 90 ? 14.263 5.649 -3.173 1.00 89.75 90 ASP A N 1
ATOM 709 C CA . ASP A 1 90 ? 14.198 4.582 -2.173 1.00 89.75 90 ASP A CA 1
ATOM 710 C C . ASP A 1 90 ? 13.943 3.182 -2.762 1.00 89.75 90 ASP A C 1
ATOM 712 O O . ASP A 1 90 ? 13.747 2.231 -2.001 1.00 89.75 90 ASP A O 1
ATOM 716 N N . ALA A 1 91 ? 14.051 2.995 -4.086 1.00 93.06 91 ALA A N 1
ATOM 717 C CA . ALA A 1 91 ? 13.775 1.702 -4.726 1.00 93.06 91 ALA A CA 1
ATOM 718 C C . ALA A 1 91 ? 14.564 0.537 -4.112 1.00 93.06 91 ALA A C 1
ATOM 720 O O . ALA A 1 91 ? 14.003 -0.532 -3.864 1.00 93.06 91 ALA A O 1
ATOM 721 N N . ARG A 1 92 ? 15.861 0.726 -3.817 1.00 93.75 92 ARG A N 1
ATOM 722 C CA . ARG A 1 92 ? 16.688 -0.322 -3.186 1.00 93.75 92 ARG A CA 1
ATOM 723 C C . ARG A 1 92 ? 16.273 -0.631 -1.751 1.00 93.75 92 ARG A C 1
ATOM 725 O O . ARG A 1 92 ? 16.414 -1.776 -1.332 1.00 93.75 92 ARG A O 1
ATOM 732 N N . CYS A 1 93 ? 15.758 0.352 -1.013 1.00 91.94 93 CYS A N 1
ATOM 733 C CA . CYS A 1 93 ? 15.321 0.159 0.371 1.00 91.94 93 CYS A CA 1
ATOM 734 C C . CYS A 1 93 ? 14.178 -0.857 0.462 1.00 91.94 93 CYS A C 1
ATOM 736 O O . CYS A 1 93 ? 14.111 -1.609 1.433 1.00 91.94 93 CYS A O 1
ATOM 738 N N . TYR A 1 94 ? 13.311 -0.891 -0.553 1.00 93.25 94 TYR A N 1
ATOM 739 C CA . TYR A 1 94 ? 12.088 -1.697 -0.558 1.00 93.25 94 TYR A CA 1
ATOM 740 C C . TYR A 1 94 ? 12.032 -2.729 -1.694 1.00 93.25 94 TYR A C 1
ATOM 742 O O . TYR A 1 94 ? 10.991 -3.341 -1.949 1.00 93.25 94 TYR A O 1
ATOM 750 N N . GLY A 1 95 ? 13.152 -2.945 -2.391 1.00 94.81 95 GLY A N 1
ATOM 751 C CA . GLY A 1 95 ? 13.211 -3.853 -3.537 1.00 94.81 95 GLY A CA 1
ATOM 752 C C . GLY A 1 95 ? 12.148 -3.530 -4.589 1.00 94.81 95 GLY A C 1
ATOM 753 O O . GLY A 1 95 ? 11.572 -4.445 -5.182 1.00 94.81 95 GLY A O 1
ATOM 754 N N . GLU A 1 96 ? 11.832 -2.245 -4.773 1.00 96.00 96 GLU A N 1
ATOM 755 C CA . GLU A 1 96 ? 10.795 -1.821 -5.705 1.00 96.00 96 GLU A CA 1
ATOM 756 C C . GLU A 1 96 ? 11.201 -2.210 -7.125 1.00 96.00 96 GLU A C 1
ATOM 758 O O . GLU A 1 96 ? 12.365 -2.154 -7.503 1.00 96.00 96 GLU A O 1
ATOM 763 N N . SER A 1 97 ? 10.240 -2.662 -7.910 1.00 96.94 97 SER A N 1
ATOM 764 C CA . SER A 1 97 ? 10.339 -2.908 -9.342 1.00 96.94 97 SER A CA 1
ATOM 765 C C . SER A 1 97 ? 9.087 -2.335 -10.000 1.00 96.94 97 SER A C 1
ATOM 767 O O . SER A 1 97 ? 8.057 -2.138 -9.349 1.00 96.94 97 SER A O 1
ATOM 769 N N . TRP A 1 98 ? 9.146 -2.083 -11.302 1.00 97.69 98 TRP A N 1
ATOM 770 C CA . TRP A 1 98 ? 8.034 -1.515 -12.054 1.00 97.69 98 TRP A CA 1
ATOM 771 C C . TRP A 1 98 ? 7.503 -2.494 -13.084 1.00 97.69 98 TRP A C 1
ATOM 773 O O . TRP A 1 98 ? 8.217 -2.914 -13.990 1.00 97.69 98 TRP A O 1
ATOM 783 N N . VAL A 1 99 ? 6.208 -2.784 -13.001 1.00 97.81 99 VAL A N 1
ATOM 784 C CA . VAL A 1 99 ? 5.468 -3.374 -14.116 1.00 97.81 99 VAL A CA 1
ATOM 785 C C . VAL A 1 99 ? 5.075 -2.247 -15.077 1.00 97.81 99 VAL A C 1
ATOM 787 O O . VAL A 1 99 ? 4.447 -1.262 -14.674 1.00 97.81 99 VAL A O 1
ATOM 790 N N . ARG A 1 100 ? 5.480 -2.383 -16.343 1.00 97.50 100 ARG A N 1
ATOM 791 C CA . ARG A 1 100 ? 5.386 -1.339 -17.380 1.00 97.50 100 ARG A CA 1
ATOM 792 C C . ARG A 1 100 ? 4.245 -1.553 -18.373 1.00 97.50 100 ARG A C 1
ATOM 794 O O . ARG A 1 100 ? 3.834 -0.610 -19.043 1.00 97.50 100 ARG A O 1
ATOM 801 N N . THR A 1 101 ? 3.695 -2.762 -18.420 1.00 97.12 101 THR A N 1
ATOM 802 C CA . THR A 1 101 ? 2.542 -3.141 -19.250 1.00 97.12 101 THR A CA 1
ATOM 803 C C . THR A 1 101 ? 1.349 -3.539 -18.385 1.00 97.12 101 THR A C 1
ATOM 805 O O . THR A 1 101 ? 1.484 -3.774 -17.186 1.00 97.12 101 THR A O 1
ATOM 808 N N . VAL A 1 102 ? 0.162 -3.657 -18.982 1.00 97.50 102 VAL A N 1
ATOM 809 C CA . VAL A 1 102 ? -0.969 -4.315 -18.307 1.00 97.50 102 VAL A CA 1
ATOM 810 C C . VAL A 1 102 ? -0.543 -5.746 -17.926 1.00 97.50 102 VAL A C 1
ATOM 812 O O . VAL A 1 102 ? 0.004 -6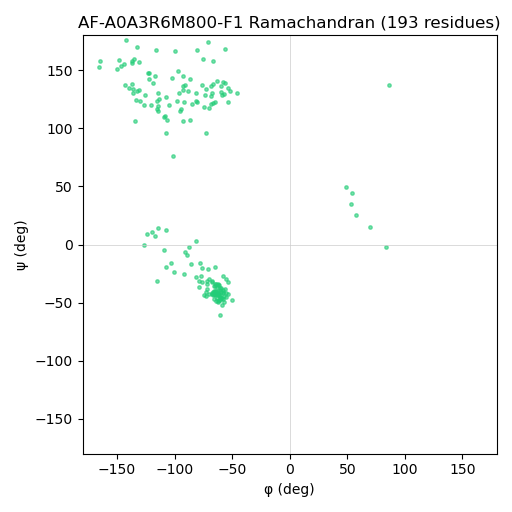.448 -18.784 1.00 97.50 102 VAL A O 1
ATOM 815 N N . PRO A 1 103 ? -0.727 -6.183 -16.664 1.00 96.81 103 PRO A N 1
ATOM 816 C CA . PRO A 1 103 ? -0.400 -7.548 -16.267 1.00 96.81 103 PRO A CA 1
ATOM 817 C C . PRO A 1 103 ? -1.201 -8.575 -17.076 1.00 96.81 103 PRO A C 1
ATOM 819 O O . PRO A 1 103 ? -2.407 -8.422 -17.261 1.00 96.81 103 PRO A O 1
ATOM 822 N N . THR A 1 104 ? -0.545 -9.643 -17.526 1.00 96.25 104 THR A N 1
ATOM 823 C CA . THR A 1 104 ? -1.188 -10.763 -18.234 1.00 96.25 104 THR A CA 1
ATOM 824 C C . THR A 1 104 ? -1.937 -11.685 -17.278 1.00 96.25 104 THR A C 1
ATOM 826 O O . THR A 1 104 ? -2.901 -12.339 -17.668 1.00 96.25 104 THR A O 1
ATOM 829 N N . HIS A 1 105 ? -1.503 -11.731 -16.019 1.00 95.88 105 HIS A N 1
ATOM 830 C CA . HIS A 1 105 ? -2.168 -12.465 -14.957 1.00 95.88 105 HIS A CA 1
ATOM 831 C C . HIS A 1 105 ? -2.075 -11.691 -13.644 1.00 95.88 105 HIS A C 1
ATOM 833 O O . HIS A 1 105 ? -1.013 -11.169 -13.295 1.00 95.88 105 HIS A O 1
ATOM 839 N N . VAL A 1 106 ? -3.185 -11.651 -12.906 1.00 96.69 106 VAL A N 1
ATOM 840 C CA . VAL A 1 106 ? -3.263 -11.078 -11.562 1.00 96.69 106 VAL A CA 1
ATOM 841 C C . VAL A 1 106 ? -4.013 -12.050 -10.667 1.00 96.69 106 VAL A C 1
ATOM 843 O O . VAL A 1 106 ? -5.152 -12.412 -10.951 1.00 96.69 106 VAL A O 1
ATOM 846 N N . HIS A 1 107 ? -3.386 -12.437 -9.563 1.00 95.31 107 HIS A N 1
ATOM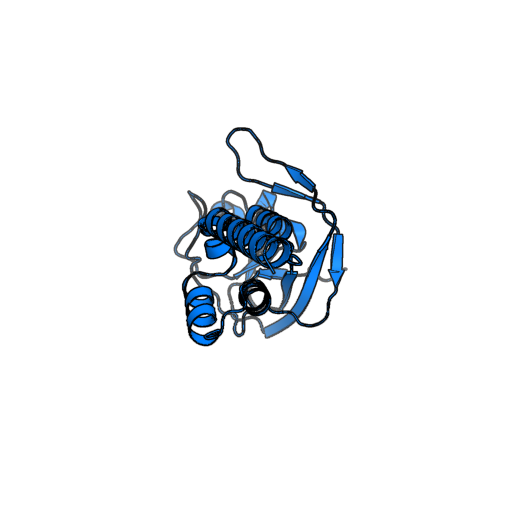 847 C CA . HIS A 1 107 ? -4.002 -13.255 -8.529 1.00 95.31 107 HIS A CA 1
ATOM 848 C C . HIS A 1 107 ? -3.989 -12.499 -7.202 1.00 95.31 107 HIS A C 1
ATOM 850 O O . HIS A 1 107 ? -2.925 -12.147 -6.689 1.00 95.31 107 HIS A O 1
ATOM 856 N N . ARG A 1 108 ? -5.172 -12.244 -6.639 1.00 96.50 108 ARG A N 1
ATOM 857 C CA . ARG A 1 108 ? -5.326 -11.550 -5.357 1.00 96.50 108 ARG A CA 1
ATOM 858 C C . ARG A 1 108 ? -5.354 -12.541 -4.195 1.00 96.50 108 ARG A C 1
ATOM 860 O O . ARG A 1 108 ? -6.058 -13.544 -4.246 1.00 96.50 108 ARG A O 1
ATOM 867 N N . VAL A 1 109 ? -4.648 -12.208 -3.119 1.00 97.25 109 VAL A N 1
ATOM 868 C CA . VAL A 1 109 ? -4.746 -12.865 -1.811 1.00 97.25 109 VAL A CA 1
ATOM 869 C C . VAL A 1 109 ? -4.851 -11.799 -0.730 1.00 97.25 109 VAL A C 1
ATOM 871 O O . VAL A 1 109 ? -4.046 -10.869 -0.693 1.00 97.25 109 VAL A O 1
ATOM 874 N N . ASP A 1 110 ? -5.810 -11.963 0.174 1.00 98.06 110 ASP A N 1
ATOM 875 C CA . ASP A 1 110 ? -5.988 -11.056 1.303 1.00 98.06 110 ASP A CA 1
ATOM 876 C C . ASP A 1 110 ? -5.223 -11.557 2.527 1.00 98.06 110 ASP A C 1
ATOM 878 O O . ASP A 1 110 ? -5.258 -12.744 2.877 1.00 98.06 110 ASP A O 1
ATOM 882 N N . TYR A 1 111 ? -4.547 -10.632 3.200 1.00 98.25 111 TYR A N 1
ATOM 883 C CA . TYR A 1 111 ? -3.770 -10.899 4.401 1.00 98.25 111 TYR A CA 1
ATOM 884 C C . TYR A 1 111 ? -4.211 -9.980 5.529 1.00 98.25 111 TYR A C 1
ATOM 886 O O . TYR A 1 111 ? -4.220 -8.766 5.368 1.00 98.25 111 TYR A O 1
ATOM 894 N N . GLN A 1 112 ? -4.519 -10.548 6.691 1.00 98.12 112 GLN A N 1
ATOM 895 C CA . GLN A 1 112 ? -4.580 -9.773 7.921 1.00 98.12 112 GLN A CA 1
ATOM 896 C C . GLN A 1 112 ? -3.166 -9.597 8.471 1.00 98.12 112 GLN A C 1
ATOM 898 O O . GLN A 1 112 ? -2.431 -10.578 8.623 1.00 98.12 112 GLN A O 1
ATOM 903 N N . VAL A 1 113 ? -2.817 -8.356 8.791 1.00 98.2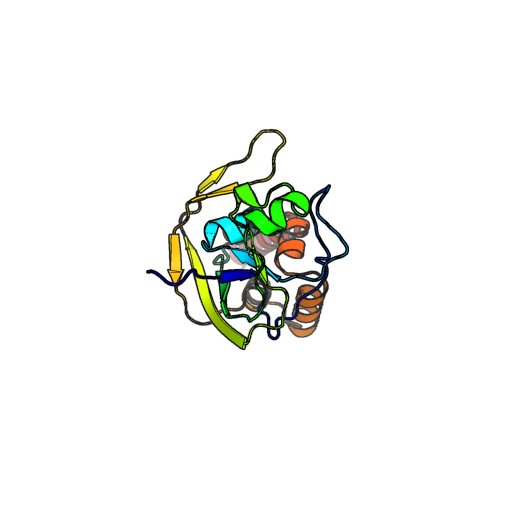5 113 VAL A N 1
ATOM 904 C CA . VAL A 1 113 ? -1.582 -8.007 9.490 1.00 98.25 113 VAL A CA 1
ATOM 905 C C . VAL A 1 113 ? -1.781 -8.265 10.980 1.00 98.25 113 VAL A C 1
ATOM 907 O O . VAL A 1 113 ? -2.714 -7.742 11.591 1.00 98.25 113 VAL A O 1
ATOM 910 N N . LEU A 1 114 ? -0.922 -9.100 11.555 1.00 98.06 114 LEU A N 1
ATOM 911 C CA . LEU A 1 114 ? -0.913 -9.445 12.974 1.00 98.06 114 LEU A CA 1
ATOM 912 C C . LEU A 1 114 ? 0.453 -9.107 13.568 1.00 98.06 114 LEU A C 1
ATOM 914 O O . LEU A 1 114 ? 1.470 -9.214 12.883 1.00 98.06 114 LEU A O 1
ATOM 918 N N . GLU A 1 115 ? 0.453 -8.714 14.841 1.00 97.62 115 GLU A N 1
ATOM 919 C CA . GLU A 1 115 ? 1.668 -8.405 15.609 1.00 97.62 115 GLU A CA 1
ATOM 920 C C . GLU A 1 115 ? 2.645 -7.453 14.876 1.00 97.62 115 GLU A C 1
ATOM 922 O O . GLU A 1 115 ? 3.830 -7.769 14.744 1.00 97.62 115 GLU A O 1
ATOM 927 N N . PRO A 1 116 ? 2.180 -6.304 14.339 1.00 97.88 116 PRO A N 1
ATOM 928 C CA . PRO A 1 116 ? 3.066 -5.385 13.646 1.00 97.88 116 PRO A CA 1
ATOM 929 C C . PRO A 1 116 ? 4.051 -4.726 14.614 1.00 97.88 116 PRO A C 1
ATOM 931 O O . PRO A 1 116 ? 3.692 -4.257 15.693 1.00 97.88 116 PRO A O 1
ATOM 934 N N . GLN A 1 117 ? 5.305 -4.662 14.186 1.00 98.00 117 GLN A N 1
ATOM 935 C CA . GLN A 1 117 ? 6.405 -4.020 14.886 1.00 98.00 117 GLN A CA 1
ATOM 936 C C . GLN A 1 117 ? 6.734 -2.725 14.160 1.00 98.00 117 GLN A C 1
ATOM 938 O O . GLN A 1 117 ? 7.286 -2.740 13.056 1.00 98.00 117 GLN A O 1
ATOM 943 N N . PHE A 1 118 ? 6.369 -1.605 14.771 1.00 97.06 118 PHE A N 1
ATOM 944 C CA . PHE A 1 118 ? 6.588 -0.290 14.193 1.00 97.06 118 PHE A CA 1
ATOM 945 C C . PHE A 1 118 ? 7.855 0.367 14.730 1.00 97.06 118 PHE A C 1
ATOM 947 O O . PHE A 1 118 ? 8.234 0.178 15.885 1.00 97.06 118 PHE A O 1
ATOM 954 N N . TYR A 1 119 ? 8.474 1.189 13.893 1.00 95.44 119 TYR A N 1
ATOM 955 C CA . TYR A 1 119 ? 9.585 2.045 14.275 1.00 95.44 119 TYR A CA 1
ATOM 956 C C . TYR A 1 119 ? 9.454 3.408 13.614 1.00 95.44 119 TYR A C 1
ATOM 958 O O . TYR A 1 119 ? 9.194 3.497 12.416 1.00 95.44 119 TYR A O 1
ATOM 966 N N . GLN A 1 120 ? 9.671 4.465 14.389 1.00 94.50 120 GLN A N 1
ATOM 967 C CA . GLN A 1 120 ? 9.692 5.832 13.894 1.00 94.50 120 GLN A CA 1
ATOM 968 C C . GLN A 1 120 ? 10.869 6.573 14.522 1.00 94.50 120 GLN A C 1
ATOM 970 O O . GLN A 1 120 ? 11.070 6.530 15.736 1.00 94.50 120 GLN A O 1
ATOM 975 N N . THR A 1 121 ? 11.665 7.248 13.694 1.00 90.50 121 THR A N 1
ATOM 976 C CA . THR A 1 121 ? 12.678 8.186 14.191 1.00 90.50 121 THR A CA 1
ATOM 977 C C . THR A 1 121 ? 12.014 9.520 14.542 1.00 90.50 121 THR A C 1
ATOM 979 O O . THR A 1 121 ? 10.881 9.775 14.151 1.00 90.50 121 THR A O 1
ATOM 982 N N . LYS A 1 122 ? 12.717 10.420 15.241 1.00 88.75 122 LYS A N 1
ATOM 983 C CA . LYS A 1 122 ? 12.157 11.730 15.638 1.00 88.75 122 LYS A CA 1
ATOM 984 C C . LYS A 1 122 ? 11.607 12.563 14.470 1.00 88.75 122 LYS A C 1
ATOM 986 O O . LYS A 1 122 ? 10.718 13.375 14.684 1.00 88.75 122 LYS A O 1
ATOM 991 N N . THR A 1 123 ? 12.162 12.396 13.272 1.00 86.69 123 THR A N 1
ATOM 992 C CA . THR A 1 123 ? 11.842 13.206 12.084 1.00 86.69 123 THR A CA 1
ATOM 993 C C . THR A 1 123 ? 11.452 12.372 10.864 1.00 86.69 123 THR A C 1
ATOM 995 O O . THR A 1 123 ? 11.191 12.932 9.805 1.00 86.69 123 THR A O 1
ATOM 998 N N . GLY A 1 124 ? 11.450 11.042 10.979 1.00 85.44 124 GLY A N 1
ATOM 999 C CA . GLY A 1 124 ? 11.217 10.132 9.861 1.00 85.44 124 GLY A CA 1
ATOM 1000 C C . GLY A 1 124 ? 9.790 9.585 9.801 1.00 85.44 124 GLY A C 1
ATOM 1001 O O . GLY A 1 124 ? 9.039 9.680 10.779 1.00 85.44 124 GLY A O 1
ATOM 1002 N N . PRO A 1 125 ? 9.423 8.971 8.662 1.00 88.19 125 PRO A N 1
ATOM 1003 C CA . PRO A 1 125 ? 8.140 8.293 8.518 1.00 88.19 125 PRO A CA 1
ATOM 1004 C C . PRO A 1 125 ? 8.067 7.055 9.419 1.00 88.19 125 PRO A C 1
ATOM 1006 O O . PRO A 1 125 ? 9.099 6.491 9.809 1.00 88.19 125 PRO A O 1
ATOM 1009 N N . LEU A 1 126 ? 6.845 6.614 9.728 1.00 94.38 126 LEU A N 1
ATOM 1010 C CA . LEU A 1 126 ? 6.633 5.346 10.416 1.00 94.38 126 LEU A CA 1
ATOM 1011 C C . LEU A 1 126 ? 7.056 4.200 9.490 1.00 94.38 126 LEU A C 1
ATOM 1013 O O . LEU A 1 126 ? 6.764 4.203 8.297 1.00 94.38 126 LEU A O 1
ATOM 1017 N N . ARG A 1 127 ? 7.739 3.198 10.037 1.00 95.06 127 ARG A N 1
ATOM 1018 C CA . ARG A 1 127 ? 8.152 1.992 9.313 1.00 95.06 127 ARG A CA 1
ATOM 1019 C C . ARG A 1 127 ? 7.589 0.754 9.981 1.00 95.06 127 ARG A C 1
ATOM 1021 O O . ARG A 1 127 ? 7.575 0.660 11.206 1.00 95.06 127 ARG A O 1
ATOM 1028 N N . LEU A 1 128 ? 7.187 -0.217 9.171 1.00 97.06 128 LEU A N 1
ATOM 1029 C CA . LEU A 1 128 ? 6.850 -1.563 9.613 1.00 97.06 128 LEU A CA 1
ATOM 1030 C C . LEU A 1 128 ? 8.104 -2.443 9.509 1.00 97.06 128 LEU A C 1
ATOM 1032 O O . LEU A 1 128 ? 8.520 -2.807 8.410 1.00 97.06 128 LEU A O 1
ATOM 1036 N N . LEU A 1 129 ? 8.721 -2.769 10.647 1.00 96.56 129 LEU A N 1
ATOM 1037 C CA . LEU A 1 129 ? 9.936 -3.595 10.712 1.00 96.56 129 LEU A CA 1
ATOM 1038 C C . LEU A 1 129 ? 9.636 -5.090 10.572 1.00 96.56 129 LEU A C 1
ATOM 1040 O O . LEU A 1 129 ? 10.445 -5.847 10.039 1.00 96.56 129 LEU A O 1
ATOM 1044 N N . GLY A 1 130 ? 8.464 -5.510 11.037 1.00 97.38 130 GLY A N 1
ATOM 1045 C CA . GLY A 1 130 ? 8.027 -6.897 10.999 1.00 97.38 130 GLY A CA 1
ATOM 1046 C C . GLY A 1 130 ? 6.537 -7.012 11.278 1.00 97.38 130 GLY A C 1
ATOM 1047 O O . GLY A 1 130 ? 5.953 -6.151 11.926 1.00 97.38 130 GLY A O 1
ATOM 1048 N N . ALA A 1 131 ? 5.918 -8.061 10.750 1.00 98.12 131 ALA A N 1
ATOM 1049 C CA . ALA A 1 131 ? 4.543 -8.447 11.038 1.00 98.12 131 ALA A CA 1
ATOM 1050 C C . ALA A 1 131 ? 4.313 -9.883 10.565 1.00 98.12 131 ALA A C 1
ATOM 1052 O O . ALA A 1 131 ? 4.990 -10.365 9.649 1.00 98.12 131 ALA A O 1
ATOM 1053 N N . GLN A 1 132 ? 3.306 -10.540 11.128 1.00 98.19 132 GLN A N 1
ATOM 1054 C CA . GLN A 1 132 ? 2.770 -11.768 10.560 1.00 98.19 132 GLN A CA 1
ATOM 1055 C C . GLN A 1 132 ? 1.672 -11.429 9.543 1.00 98.19 132 GLN A C 1
ATOM 1057 O O . GLN A 1 132 ? 0.755 -10.658 9.824 1.00 98.19 132 GLN A O 1
ATOM 1062 N N . PHE A 1 133 ? 1.730 -12.045 8.361 1.00 97.81 133 PHE A N 1
ATOM 1063 C CA . PHE A 1 133 ? 0.713 -11.893 7.318 1.00 97.81 133 PHE A CA 1
ATOM 1064 C C . PHE A 1 133 ? -0.110 -13.177 7.220 1.00 97.81 133 PHE A C 1
ATOM 1066 O O . PHE A 1 133 ? 0.274 -14.135 6.545 1.00 97.81 133 PHE A O 1
ATOM 1073 N N . LYS A 1 134 ? -1.263 -13.209 7.896 1.00 97.94 134 LYS A N 1
ATOM 1074 C CA . LYS A 1 134 ? -2.151 -14.379 7.912 1.00 97.94 134 LYS A CA 1
ATOM 1075 C C . LYS A 1 134 ? -3.188 -14.270 6.803 1.00 97.94 134 LYS A C 1
ATOM 1077 O O . LYS A 1 134 ? -3.965 -13.319 6.782 1.00 97.94 134 LYS A O 1
ATOM 1082 N N . ARG A 1 135 ? -3.236 -15.260 5.904 1.00 97.62 135 ARG A N 1
ATOM 1083 C CA . ARG A 1 135 ? -4.252 -15.313 4.838 1.00 97.62 135 ARG A CA 1
ATOM 1084 C C . ARG A 1 135 ? -5.663 -15.266 5.422 1.00 97.62 135 ARG A C 1
ATOM 1086 O O . ARG A 1 135 ? -5.947 -15.940 6.416 1.00 97.62 135 ARG A O 1
ATOM 1093 N N . ARG A 1 136 ? -6.548 -14.513 4.777 1.00 94.44 136 ARG A N 1
ATOM 1094 C CA . ARG A 1 136 ? -7.975 -14.435 5.097 1.00 94.44 136 ARG A CA 1
ATOM 1095 C C . ARG A 1 136 ? -8.820 -14.609 3.829 1.00 94.44 136 ARG A C 1
ATOM 1097 O O . ARG A 1 136 ? -8.316 -14.366 2.733 1.00 94.44 136 ARG A O 1
ATOM 1104 N N . PRO A 1 137 ? -10.089 -15.034 3.964 1.00 93.12 137 PRO A N 1
ATOM 1105 C CA . PRO A 1 137 ? -11.069 -14.892 2.892 1.00 93.12 137 PRO A CA 1
ATOM 1106 C C . PRO A 1 137 ? -11.209 -13.430 2.455 1.00 93.12 137 PRO A C 1
ATOM 1108 O O . PRO A 1 137 ? -10.749 -12.527 3.160 1.00 93.12 137 PRO A O 1
ATOM 1111 N N . PHE A 1 138 ? -11.887 -13.220 1.323 1.00 90.00 138 PHE A N 1
ATOM 1112 C CA . PHE A 1 138 ? -12.182 -11.889 0.799 1.00 90.00 138 PHE A CA 1
ATOM 1113 C C . PHE A 1 138 ? -12.690 -10.954 1.902 1.00 90.00 138 PHE A C 1
ATOM 1115 O O . PHE A 1 138 ? -13.620 -11.282 2.642 1.00 90.00 138 PHE A O 1
ATOM 1122 N N . SER A 1 139 ? -12.089 -9.774 1.982 1.00 88.25 139 SER A N 1
ATOM 1123 C CA . SER A 1 139 ? -12.544 -8.684 2.834 1.00 88.25 139 SER A CA 1
ATOM 1124 C C . SER A 1 139 ? -12.465 -7.371 2.064 1.00 88.25 139 SER A C 1
ATOM 1126 O O . SER A 1 139 ? -11.679 -7.247 1.130 1.00 88.25 139 SER A O 1
ATOM 1128 N N . ASP A 1 140 ? -13.257 -6.385 2.470 1.00 93.56 140 ASP A N 1
ATOM 1129 C CA . ASP A 1 140 ? -13.151 -5.007 1.996 1.00 93.56 140 ASP A CA 1
ATOM 1130 C C . ASP A 1 140 ? -13.032 -4.081 3.208 1.00 93.56 140 ASP A C 1
ATOM 1132 O O . ASP A 1 140 ? -13.898 -4.067 4.088 1.00 93.56 140 ASP A O 1
ATOM 1136 N N . ASN A 1 141 ? -11.929 -3.339 3.272 1.00 96.69 141 ASN A N 1
ATOM 1137 C CA . ASN A 1 141 ? -11.667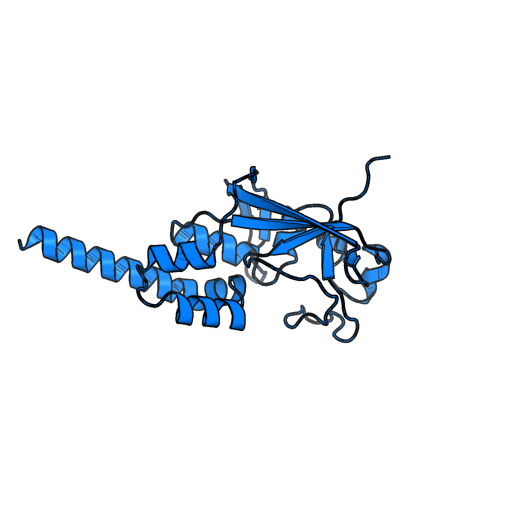 -2.410 4.364 1.00 96.69 141 ASN A CA 1
ATOM 1138 C C . ASN A 1 141 ? -12.684 -1.264 4.398 1.00 96.69 141 ASN A C 1
ATOM 1140 O O . ASN A 1 141 ? -13.070 -0.831 5.483 1.00 96.69 141 ASN A O 1
ATOM 1144 N N . VAL A 1 142 ? -13.161 -0.808 3.234 1.00 95.38 142 VAL A N 1
ATOM 1145 C CA . VAL A 1 142 ? -14.158 0.267 3.137 1.00 95.38 142 VAL A CA 1
ATOM 1146 C C . VAL A 1 142 ? -15.470 -0.167 3.777 1.00 95.38 142 VAL A C 1
ATOM 1148 O O . VAL A 1 142 ? -16.007 0.555 4.617 1.00 95.38 142 VAL A O 1
ATOM 1151 N N . THR A 1 143 ? -15.949 -1.362 3.429 1.00 93.12 143 THR A N 1
ATOM 1152 C CA . THR A 1 143 ? -17.159 -1.945 4.022 1.00 93.12 143 THR A CA 1
ATOM 1153 C C . THR A 1 143 ? -17.026 -2.073 5.542 1.00 93.12 143 THR A C 1
ATOM 1155 O O . THR A 1 143 ? -17.888 -1.594 6.270 1.00 93.12 143 THR A O 1
ATOM 1158 N N . ARG A 1 144 ? -15.902 -2.598 6.053 1.00 93.94 144 ARG A N 1
ATOM 1159 C CA . ARG A 1 144 ? -15.693 -2.739 7.508 1.00 93.94 144 ARG A CA 1
ATOM 1160 C C . ARG A 1 144 ? -15.683 -1.410 8.255 1.00 93.94 144 ARG A C 1
ATOM 1162 O O . ARG A 1 144 ? -16.209 -1.324 9.362 1.00 93.94 144 ARG A O 1
ATOM 1169 N N . LEU A 1 145 ? -15.069 -0.385 7.670 1.00 95.19 145 LEU A N 1
ATOM 1170 C CA . LEU A 1 145 ? -15.063 0.951 8.253 1.00 95.19 145 LEU A CA 1
ATOM 1171 C C . LEU A 1 145 ? -16.481 1.547 8.267 1.00 95.19 145 LEU A C 1
ATOM 1173 O O . LEU A 1 145 ? -16.882 2.143 9.263 1.00 95.19 145 LEU A O 1
ATOM 1177 N N . ALA A 1 146 ? -17.265 1.340 7.205 1.00 94.25 146 ALA A N 1
ATOM 1178 C CA . ALA A 1 146 ? -18.665 1.759 7.168 1.00 94.25 146 ALA A CA 1
ATOM 1179 C C . ALA A 1 146 ? -19.512 1.048 8.240 1.00 94.25 146 ALA A C 1
ATOM 1181 O O . ALA A 1 146 ? -20.302 1.701 8.929 1.00 94.25 146 ALA A O 1
ATOM 1182 N N . ASP A 1 147 ? -19.300 -0.258 8.419 1.00 92.56 147 ASP A N 1
ATOM 1183 C CA . ASP A 1 147 ? -19.985 -1.074 9.427 1.00 92.56 147 ASP A CA 1
ATOM 1184 C C . ASP A 1 147 ? -19.669 -0.598 10.850 1.00 92.56 147 ASP A C 1
ATOM 1186 O O . ASP A 1 147 ? -20.581 -0.452 11.667 1.00 92.56 147 ASP A O 1
ATOM 1190 N N . LEU A 1 148 ? -18.399 -0.280 11.138 1.00 93.06 148 LEU A N 1
ATOM 1191 C CA . LEU A 1 148 ? -17.968 0.258 12.435 1.00 93.06 148 LEU A CA 1
ATOM 1192 C C . LEU A 1 148 ? -18.759 1.517 12.814 1.00 93.06 148 LEU A C 1
ATOM 1194 O O . LEU A 1 148 ? -19.202 1.673 13.954 1.00 93.06 148 LEU A O 1
ATOM 1198 N N . PHE A 1 149 ? -18.994 2.403 11.846 1.00 91.94 149 PHE A N 1
ATOM 1199 C CA . PHE A 1 149 ? -19.751 3.632 12.070 1.00 91.94 149 PHE A CA 1
ATOM 1200 C C . PHE A 1 149 ? -21.267 3.480 11.898 1.00 91.94 149 PHE A C 1
ATOM 1202 O O . PHE A 1 149 ? -21.984 4.439 12.197 1.00 91.94 149 PHE A O 1
ATOM 1209 N N . ARG A 1 150 ? -21.761 2.287 11.532 1.00 91.06 150 ARG A N 1
ATOM 1210 C CA . ARG A 1 150 ? -23.175 1.990 11.234 1.00 91.06 150 ARG A CA 1
ATOM 1211 C C . ARG A 1 150 ? -23.751 2.939 10.179 1.00 91.06 150 ARG A C 1
ATOM 1213 O O . ARG A 1 150 ? -24.834 3.494 10.348 1.00 91.06 150 ARG A O 1
ATOM 1220 N N . LEU A 1 151 ? -22.992 3.182 9.112 1.00 89.19 151 LEU A N 1
ATOM 1221 C CA . LEU A 1 151 ? -23.397 4.128 8.075 1.00 89.19 151 LEU A CA 1
ATOM 1222 C C . LEU A 1 151 ? -24.582 3.582 7.268 1.00 89.19 151 LEU A C 1
ATOM 1224 O O . LEU A 1 151 ? -24.461 2.573 6.579 1.00 89.19 151 LEU A O 1
ATOM 1228 N N . HIS A 1 152 ? -25.716 4.285 7.323 1.00 75.31 152 HIS A N 1
ATOM 1229 C CA . HIS A 1 152 ? -26.929 3.920 6.582 1.00 75.31 152 HIS A CA 1
ATOM 1230 C C . HIS A 1 152 ? -26.810 4.176 5.069 1.00 75.31 152 HIS A C 1
ATOM 1232 O O . HIS A 1 152 ? -27.337 3.398 4.280 1.00 75.31 152 HIS A O 1
ATOM 1238 N N . ASP A 1 153 ? -26.084 5.225 4.655 1.00 77.19 153 ASP A N 1
ATOM 1239 C CA . ASP A 1 153 ? -25.726 5.470 3.248 1.00 77.19 153 ASP A CA 1
ATOM 1240 C C . ASP A 1 153 ? -24.272 5.053 2.981 1.00 77.19 153 ASP A C 1
ATOM 1242 O O . ASP A 1 153 ? -23.348 5.869 2.871 1.00 77.19 153 ASP A O 1
ATOM 1246 N N . SER A 1 154 ? -24.065 3.741 2.869 1.00 80.88 154 SER A N 1
ATOM 1247 C CA . SER A 1 154 ? -22.764 3.166 2.520 1.00 80.88 154 SER A CA 1
ATOM 1248 C C . SER A 1 154 ? -22.314 3.536 1.100 1.00 80.88 154 SER A C 1
ATOM 1250 O O . SER A 1 154 ? -21.119 3.497 0.804 1.00 80.88 154 SER A O 1
ATOM 1252 N N . SER A 1 155 ? -23.230 3.960 0.220 1.00 85.62 155 SER A N 1
ATOM 1253 C CA . SER A 1 155 ? -22.926 4.267 -1.180 1.00 85.62 155 SER A CA 1
ATOM 1254 C C . SER A 1 155 ? -22.140 5.573 -1.334 1.00 85.62 155 SER A C 1
ATOM 1256 O O . SER A 1 155 ? -21.124 5.614 -2.042 1.00 85.62 155 SER A O 1
ATOM 1258 N N . THR A 1 156 ? -22.545 6.628 -0.616 1.00 89.19 156 THR A N 1
ATOM 1259 C CA . THR A 1 156 ? -21.813 7.900 -0.581 1.00 89.19 156 THR A CA 1
ATOM 1260 C C . THR A 1 156 ? -20.450 7.711 0.065 1.00 89.19 156 THR A C 1
ATOM 1262 O O . THR A 1 156 ? -19.446 8.179 -0.480 1.00 89.19 156 THR A O 1
ATOM 1265 N N . PHE A 1 157 ? -20.398 6.968 1.172 1.00 90.56 157 PHE A N 1
ATOM 1266 C CA . PHE A 1 157 ? -19.147 6.650 1.847 1.00 90.56 157 PHE A CA 1
ATOM 1267 C C . PHE A 1 157 ? -18.182 5.897 0.924 1.00 90.56 157 PHE A C 1
ATOM 1269 O O . PHE A 1 157 ? -17.067 6.362 0.686 1.00 90.56 157 PHE A O 1
ATOM 1276 N N . ALA A 1 158 ? -18.632 4.810 0.290 1.00 90.31 158 ALA A N 1
ATOM 1277 C CA . ALA A 1 158 ? -17.809 4.033 -0.633 1.00 90.31 158 ALA A CA 1
ATOM 1278 C C . ALA A 1 158 ? -17.311 4.873 -1.821 1.00 90.31 158 ALA A C 1
ATOM 1280 O O . ALA A 1 158 ? -16.168 4.734 -2.260 1.00 90.31 158 ALA A O 1
ATOM 1281 N N . ARG A 1 159 ? -18.136 5.795 -2.335 1.00 92.25 159 ARG A N 1
ATOM 1282 C CA . ARG A 1 159 ? -17.733 6.730 -3.395 1.00 92.25 159 ARG A CA 1
ATOM 1283 C C . ARG A 1 159 ? -16.623 7.680 -2.941 1.00 92.25 159 ARG A C 1
ATOM 1285 O O . ARG A 1 159 ? -15.696 7.918 -3.716 1.00 92.25 159 ARG A O 1
ATOM 1292 N N . LEU A 1 160 ? -16.700 8.217 -1.724 1.00 91.56 160 LEU A N 1
ATOM 1293 C CA . LEU A 1 160 ? -15.653 9.077 -1.165 1.00 91.56 160 LEU A CA 1
ATOM 1294 C C . LEU A 1 160 ? -14.360 8.290 -0.936 1.00 91.56 160 LEU A C 1
ATOM 1296 O O . LEU A 1 160 ? -13.297 8.754 -1.351 1.00 91.56 160 LEU A O 1
ATOM 1300 N N . MET A 1 161 ? -14.458 7.076 -0.391 1.00 93.06 161 MET A N 1
ATOM 1301 C CA . MET A 1 161 ? -13.303 6.196 -0.202 1.00 93.06 161 MET A CA 1
ATOM 1302 C C . MET A 1 161 ? -12.606 5.896 -1.532 1.00 93.06 161 MET A C 1
ATOM 1304 O O . MET A 1 161 ? -11.405 6.113 -1.645 1.00 93.06 161 MET A O 1
ATOM 1308 N N . ARG A 1 162 ? -13.352 5.554 -2.594 1.00 91.06 162 ARG A N 1
ATOM 1309 C CA . ARG A 1 162 ? -12.780 5.372 -3.944 1.00 91.06 162 ARG A CA 1
ATOM 1310 C C . ARG A 1 162 ? -12.135 6.638 -4.515 1.00 91.06 162 ARG A C 1
ATOM 1312 O O . ARG A 1 162 ? -11.164 6.547 -5.262 1.00 91.06 162 ARG A O 1
ATOM 1319 N N . LYS A 1 163 ? -12.681 7.822 -4.214 1.00 92.00 163 LYS A N 1
ATOM 1320 C CA . LYS A 1 163 ? -12.158 9.100 -4.725 1.00 92.00 163 LYS A CA 1
ATOM 1321 C C . LYS A 1 163 ? -10.811 9.460 -4.095 1.00 92.00 163 LYS A C 1
ATOM 1323 O O . LYS A 1 163 ? -9.935 9.957 -4.803 1.00 92.00 163 LYS A O 1
ATOM 1328 N N . TYR A 1 164 ? -10.668 9.256 -2.787 1.00 92.31 164 TYR A N 1
ATOM 1329 C CA . TYR A 1 164 ? -9.496 9.704 -2.027 1.00 92.31 164 TYR A CA 1
ATOM 1330 C C . TYR A 1 164 ? -8.476 8.592 -1.741 1.00 92.31 164 TYR A C 1
ATOM 1332 O O . TYR A 1 164 ? -7.294 8.903 -1.589 1.00 92.31 164 TYR A O 1
ATOM 1340 N N . GLY A 1 165 ? -8.903 7.329 -1.748 1.00 93.81 165 GLY A N 1
ATOM 1341 C CA . GLY A 1 165 ? -8.116 6.153 -1.375 1.00 93.81 165 GLY A CA 1
ATOM 1342 C C . GLY A 1 165 ? -8.157 5.895 0.130 1.00 93.81 165 GLY A C 1
ATOM 1343 O O . GLY A 1 165 ? -8.025 6.829 0.928 1.00 93.81 165 GLY A O 1
ATOM 1344 N N . TYR A 1 166 ? -8.306 4.628 0.524 1.00 96.00 166 TYR A N 1
ATOM 1345 C CA . TYR A 1 166 ? -8.478 4.231 1.923 1.00 96.00 166 TYR A CA 1
ATOM 1346 C C . TYR A 1 166 ? -7.321 4.702 2.810 1.00 96.00 166 TYR A C 1
ATOM 1348 O O . TYR A 1 166 ? -7.550 5.365 3.819 1.00 96.00 166 TYR A O 1
ATOM 1356 N N . ALA A 1 167 ? -6.076 4.443 2.398 1.00 95.06 167 ALA A N 1
ATOM 1357 C CA . ALA A 1 167 ? -4.884 4.829 3.160 1.00 95.06 167 ALA A CA 1
ATOM 1358 C C . ALA A 1 167 ? -4.826 6.336 3.437 1.00 95.06 167 ALA A C 1
ATOM 1360 O O . ALA A 1 167 ? -4.575 6.768 4.560 1.00 95.06 167 ALA A O 1
ATOM 1361 N N . LYS A 1 168 ? -5.128 7.153 2.421 1.00 93.75 168 LYS A N 1
ATOM 1362 C CA . LYS A 1 168 ? -5.119 8.611 2.556 1.00 93.75 168 LYS A CA 1
ATOM 1363 C C . LYS A 1 168 ? -6.204 9.084 3.517 1.00 93.75 168 LYS A C 1
ATOM 1365 O O . LYS A 1 168 ? -5.945 9.976 4.319 1.00 93.75 168 LYS A O 1
ATOM 1370 N N . VAL A 1 169 ? -7.399 8.501 3.443 1.00 95.38 169 VAL A N 1
ATOM 1371 C CA . VAL A 1 169 ? -8.489 8.825 4.369 1.00 95.38 169 VAL A CA 1
ATOM 1372 C C . VAL A 1 169 ? -8.094 8.467 5.799 1.00 95.38 169 VAL A C 1
ATOM 1374 O O . VAL A 1 169 ? -8.184 9.323 6.670 1.00 95.38 169 VAL A O 1
ATOM 1377 N N . MET A 1 170 ? -7.582 7.259 6.032 1.00 95.94 170 MET A N 1
ATOM 1378 C CA . MET A 1 170 ? -7.145 6.823 7.362 1.00 95.94 170 MET A CA 1
ATOM 1379 C C . MET A 1 170 ? -6.029 7.703 7.920 1.00 95.94 170 MET A C 1
ATOM 1381 O O . MET A 1 170 ? -6.100 8.122 9.068 1.00 95.94 170 MET A O 1
ATOM 1385 N N . PHE A 1 171 ? -5.023 8.028 7.108 1.00 93.44 171 PHE A N 1
ATOM 1386 C CA . PHE A 1 171 ? -3.909 8.867 7.539 1.00 93.44 171 PHE A CA 1
ATOM 1387 C C . PHE A 1 171 ? -4.359 10.262 7.988 1.00 93.44 171 PHE A C 1
ATOM 1389 O O . PHE A 1 171 ? -3.836 10.780 8.968 1.00 93.44 171 PHE A O 1
ATOM 1396 N N . ASN A 1 172 ? -5.328 10.860 7.285 1.00 94.00 172 ASN A N 1
ATOM 1397 C CA . ASN A 1 172 ? -5.767 12.231 7.556 1.00 94.00 172 ASN A CA 1
ATOM 1398 C C . ASN A 1 172 ? -6.939 12.333 8.541 1.00 94.00 172 ASN A C 1
ATOM 1400 O O . ASN A 1 172 ? -7.084 13.389 9.139 1.00 94.00 172 ASN A O 1
ATOM 1404 N N . LEU A 1 173 ? -7.784 11.300 8.668 1.00 95.69 173 LEU A N 1
ATOM 1405 C CA . LEU A 1 173 ? -9.030 11.357 9.451 1.00 95.69 173 LEU A CA 1
ATOM 1406 C C . LEU A 1 173 ? -9.075 10.396 10.651 1.00 95.69 173 LEU A C 1
ATOM 1408 O O . LEU A 1 173 ? 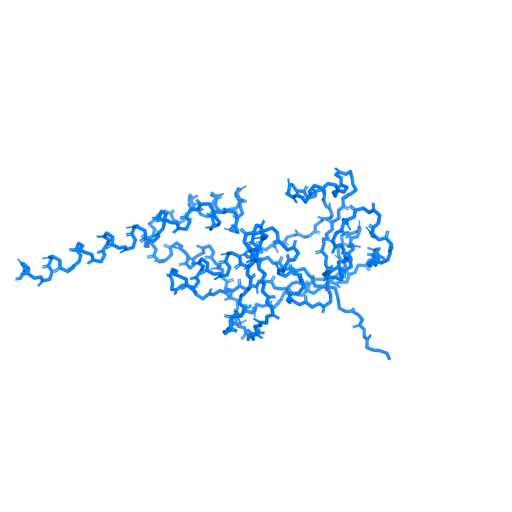-10.129 10.231 11.267 1.00 95.69 173 LEU A O 1
ATOM 1412 N N . LYS A 1 174 ? -7.970 9.715 10.992 1.00 94.25 174 LYS A N 1
ATOM 1413 C CA . LYS A 1 174 ? -7.960 8.756 12.114 1.00 94.25 174 LYS A CA 1
ATOM 1414 C C . LYS A 1 174 ? -8.373 9.387 13.447 1.00 94.25 174 LYS A C 1
ATOM 1416 O O . LYS A 1 174 ? -9.100 8.751 14.203 1.00 94.25 174 LYS A O 1
ATOM 1421 N N . ASP A 1 175 ? -7.955 10.621 13.721 1.00 94.75 175 ASP A N 1
ATOM 1422 C CA . ASP A 1 175 ? -8.194 11.268 15.014 1.00 94.75 175 ASP A CA 1
ATOM 1423 C C . ASP A 1 175 ? -9.654 11.740 15.119 1.00 94.75 175 ASP A C 1
ATOM 1425 O O . ASP A 1 175 ? -10.258 11.709 16.190 1.00 94.75 175 ASP A O 1
ATOM 1429 N N . GLU A 1 176 ? -10.277 12.133 14.005 1.00 95.50 176 GLU A N 1
ATOM 1430 C CA . GLU A 1 176 ? -11.724 12.340 13.905 1.00 95.50 176 GLU A CA 1
ATOM 1431 C C . GLU A 1 176 ? -12.488 11.034 14.139 1.00 95.50 176 GLU A C 1
ATOM 1433 O O . GLU A 1 176 ? -13.451 11.021 14.905 1.00 95.50 176 GLU A O 1
ATOM 1438 N N . PHE A 1 177 ? -12.061 9.932 13.514 1.00 94.56 177 PHE A N 1
ATOM 1439 C CA . PHE A 1 177 ? -12.702 8.631 13.696 1.00 94.56 177 PHE A CA 1
ATOM 1440 C C . PHE A 1 177 ? -12.637 8.152 15.149 1.00 94.56 177 PHE A C 1
ATOM 1442 O O . PHE A 1 177 ? -13.654 7.699 15.669 1.00 94.56 177 PHE A O 1
ATOM 1449 N N . LEU A 1 178 ? -11.490 8.302 15.818 1.00 93.81 178 LEU A N 1
ATOM 1450 C CA . LEU A 1 178 ? -11.335 7.956 17.233 1.00 93.81 178 LEU A CA 1
ATOM 1451 C C . LEU A 1 178 ? -12.260 8.799 18.121 1.00 93.81 178 LEU A C 1
ATOM 1453 O O . LEU A 1 178 ? -13.058 8.241 18.868 1.00 93.81 178 LEU A O 1
ATOM 1457 N N . ARG A 1 179 ? -12.270 10.129 17.944 1.00 94.62 179 ARG A N 1
ATOM 1458 C CA . ARG A 1 179 ? -13.165 11.030 18.698 1.00 94.62 179 ARG A CA 1
ATOM 1459 C C . ARG A 1 179 ? -14.646 10.670 18.549 1.00 94.62 179 ARG A C 1
ATOM 1461 O O . ARG A 1 179 ? -15.415 10.764 19.507 1.00 94.62 179 ARG A O 1
ATOM 1468 N N . LEU A 1 180 ? -15.060 10.259 17.348 1.00 91.75 180 LEU A N 1
ATOM 1469 C CA . LEU A 1 180 ? -16.434 9.825 17.083 1.00 91.75 180 LEU A CA 1
ATOM 1470 C C . LEU A 1 180 ? -16.793 8.514 17.802 1.00 91.75 180 LEU A C 1
ATOM 1472 O O . LEU A 1 180 ? -17.955 8.334 18.173 1.00 91.75 180 LEU A O 1
ATOM 1476 N N . LEU A 1 181 ? -15.835 7.603 17.992 1.00 89.50 181 LEU A N 1
ATOM 1477 C CA . LEU A 1 181 ? -16.045 6.372 18.761 1.00 89.50 181 LEU A CA 1
ATOM 1478 C C . LEU A 1 181 ? -16.134 6.655 20.263 1.00 89.50 181 LEU A C 1
ATOM 1480 O O . LEU A 1 181 ? -17.028 6.121 20.921 1.00 89.50 181 LEU A O 1
ATOM 1484 N N . ASP A 1 182 ? -15.286 7.543 20.780 1.00 87.25 182 ASP A N 1
ATOM 1485 C CA . ASP A 1 182 ? -15.307 7.934 22.194 1.00 87.25 182 ASP A CA 1
ATOM 1486 C C . ASP A 1 182 ? -16.654 8.573 22.561 1.00 87.25 182 ASP A C 1
ATOM 1488 O O . ASP A 1 182 ? -17.332 8.139 23.491 1.00 87.25 182 ASP A O 1
ATOM 1492 N N . THR A 1 183 ? -17.129 9.514 21.736 1.00 80.62 183 THR A N 1
ATOM 1493 C CA . THR A 1 183 ? -18.414 10.202 21.968 1.00 80.62 183 THR A CA 1
ATOM 1494 C C . THR A 1 183 ? -19.606 9.233 21.927 1.00 80.62 183 THR A C 1
ATOM 1496 O O . THR A 1 183 ? -20.565 9.375 22.693 1.00 80.62 183 THR A O 1
ATOM 1499 N N . LYS A 1 184 ? -19.568 8.222 21.044 1.00 73.88 184 LYS A N 1
ATOM 1500 C CA . LYS A 1 184 ? -20.599 7.169 20.990 1.00 73.88 184 LYS A CA 1
ATOM 1501 C C . LYS A 1 184 ? -20.615 6.326 22.263 1.00 73.88 184 LYS A C 1
ATOM 1503 O O . LYS A 1 184 ? -21.698 5.994 22.738 1.00 73.88 184 LYS A O 1
ATOM 1508 N N . THR A 1 185 ? -19.441 6.000 22.797 1.00 71.12 185 THR A N 1
ATOM 1509 C CA . THR A 1 185 ? -19.298 5.182 24.008 1.00 71.12 185 THR A CA 1
ATOM 1510 C C . THR A 1 185 ? -19.855 5.925 25.224 1.00 71.12 185 THR A C 1
ATOM 1512 O O . THR A 1 185 ? -20.718 5.395 25.919 1.00 71.12 185 THR A O 1
ATOM 1515 N N . GLU A 1 186 ? -19.496 7.201 25.396 1.00 69.62 186 GLU A N 1
ATOM 1516 C CA . GLU A 1 186 ? -20.024 8.042 26.481 1.00 69.62 186 GLU A CA 1
ATOM 1517 C C . GLU A 1 186 ? -21.551 8.216 26.423 1.00 69.62 186 GLU A C 1
ATOM 1519 O O . GLU A 1 186 ? -22.224 8.265 27.454 1.00 69.62 186 GLU A O 1
ATOM 1524 N N . SER A 1 187 ? -22.113 8.328 25.216 1.00 68.31 187 SER A N 1
ATOM 1525 C CA . SER A 1 187 ? -23.562 8.481 25.026 1.00 68.31 187 SER A CA 1
ATOM 1526 C C . SER A 1 187 ? -24.318 7.208 25.424 1.00 68.31 187 SER A C 1
ATOM 1528 O O . SER A 1 187 ? -25.327 7.288 26.120 1.00 68.31 187 SER A O 1
ATOM 1530 N N . GLN A 1 188 ? -23.795 6.036 25.048 1.00 67.69 188 GLN A N 1
ATOM 1531 C CA . GLN A 1 188 ? -24.379 4.738 25.404 1.00 67.69 188 GLN A CA 1
ATOM 1532 C C . GLN A 1 188 ? -24.302 4.465 26.911 1.00 67.69 188 GLN A C 1
ATOM 1534 O O . GLN A 1 188 ? -25.275 3.999 27.499 1.00 67.69 188 GLN A O 1
ATOM 1539 N N . GLU A 1 189 ? -23.185 4.798 27.562 1.00 63.88 189 GLU A N 1
ATOM 1540 C CA . GLU A 1 189 ? -23.036 4.644 29.016 1.00 63.88 189 GLU A CA 1
ATOM 1541 C C . GLU A 1 189 ? -23.978 5.560 29.810 1.00 63.88 189 GLU A C 1
ATOM 1543 O O . GLU A 1 189 ? -24.499 5.162 30.853 1.00 63.88 189 GLU A O 1
ATOM 1548 N N . LYS A 1 190 ? -24.247 6.779 29.323 1.00 61.28 190 LYS A N 1
ATOM 1549 C CA . LYS A 1 190 ? -25.223 7.679 29.958 1.00 61.28 190 LYS A CA 1
ATOM 1550 C C . LYS A 1 190 ? -26.650 7.147 29.848 1.00 61.28 190 LYS A C 1
ATOM 1552 O O . LYS A 1 190 ? -27.363 7.196 30.847 1.00 61.28 190 LYS A O 1
ATOM 1557 N N . GLU A 1 191 ? -27.042 6.610 28.693 1.00 63.81 191 GLU A N 1
ATOM 1558 C CA . GLU A 1 191 ? -28.363 5.994 28.492 1.00 63.81 191 GLU A CA 1
ATOM 1559 C C . GLU A 1 191 ? -28.568 4.753 29.376 1.00 63.81 191 GLU A C 1
ATOM 1561 O O . GLU A 1 191 ? -29.632 4.599 29.965 1.00 63.81 191 GLU A O 1
ATOM 1566 N N . LEU A 1 192 ? -27.541 3.911 29.542 1.00 62.88 192 LEU A N 1
ATOM 1567 C CA . LEU A 1 192 ? -27.587 2.720 30.407 1.00 62.88 192 LEU A CA 1
ATOM 1568 C C . LEU A 1 192 ? -27.634 3.045 31.908 1.00 62.88 192 LEU A C 1
ATOM 1570 O O . LEU A 1 192 ? -28.191 2.271 32.677 1.00 62.88 192 LEU A O 1
ATOM 1574 N N . ASN A 1 193 ? -27.051 4.169 32.330 1.00 62.50 193 ASN A N 1
ATOM 1575 C CA . ASN A 1 193 ? -27.035 4.583 33.736 1.00 62.50 193 ASN A CA 1
ATOM 1576 C C . ASN A 1 193 ? -28.250 5.440 34.142 1.00 62.50 193 ASN A C 1
ATOM 1578 O O . ASN A 1 193 ? -28.397 5.749 35.323 1.00 62.50 193 ASN A O 1
ATOM 1582 N N . HIS A 1 194 ? -29.081 5.868 33.183 1.00 57.06 194 HIS A N 1
ATOM 1583 C CA . HIS A 1 194 ? -30.248 6.738 33.414 1.00 57.06 194 HIS A CA 1
ATOM 1584 C C . HIS A 1 194 ? -31.574 6.136 32.904 1.00 57.06 194 HIS A C 1
ATOM 1586 O O . HIS A 1 194 ? -32.584 6.844 32.888 1.00 57.06 194 HIS A O 1
ATOM 1592 N N . GLY A 1 195 ? -31.581 4.863 32.492 1.00 49.41 195 GLY A N 1
ATOM 1593 C CA . GLY A 1 195 ? -32.777 4.071 32.173 1.00 49.41 195 GLY A CA 1
ATOM 1594 C C . GLY A 1 195 ? -33.021 2.988 33.213 1.00 49.41 195 GLY A C 1
ATOM 1595 O O . GLY A 1 195 ? -34.210 2.714 33.487 1.00 49.41 195 GLY A O 1
#

Nearest PDB structures (foldseek):
  1s5b-assembly1_A  TM=3.374E-01  e=6.329E-04  Vibrio cholerae
  2a5g-assembly1_B  TM=4.770E-01  e=1.374E-02  Vibrio cholerae
  8oxs-assembly1_A  TM=3.332E-01  e=2.327E-03  Vibrio cholerae O1
  1tii-assembly1_A  TM=4.180E-01  e=3.338E-02  Escherichia coli

Sequence (195 aa):
MAQTKYIHVSFDVVDTFKPRVPKSRIEGEDDTIPRICVSNRILDCVNAMPSGPETIQAMQQLGLPAIIHAYYMQAQEIWNTEAIIQYVPDARCYGESWVRTVPTHVHRVDYQVLEPQFYQTKTGPLRLLGAQFKRRPFSDNVTRLADLFRLHDSSTFARLMRKYGYAKVMFNLKDEFLRLLDTKTESQEKELNHG

Secondary structure (DSSP, 8-state):
-PPPPEEEEESS--S----B--SS--TT--SSS-BEEEBSSHHHHHHHSTTHHHHHHHHHHTT---EEEEEEEE-S-EE-HHHHTTT-TTTTTTT-EEE-S--SEEEEEEEEEEEEEEE--SSSPPEEEEEEEEEES---HHHHHHHHHT-S-HHHHHHHHHHH-HHHHHHHHHHHHHHHHHHHHHHHHHHHH--